Protein AF-A0A960VIU1-F1 (afdb_monomer)

Sequence (344 aa):
MFCGLFYFQRTFSPRCIFCKLLLLFVITGSLQADEIFDAYPPHIKREIEYRYPTERFINAYGWETISSGLKNLNVSMIHRNLFDKIWHREEPGFLGYHGSTQEYRIYQDIIRLILEEQVQIPIREDFHFLRIPGDPQFHHQTLQEYGSDYGFNYSPTHFLCMNYALYGNFQHSASCSYYYFANNTSLNYVNYENKLVWLFNTLGIDTSSIHEAFTIGRYHLSAEKGILIQVFDMSHFNPWKEYYELSDEQCGGFSHSPISEIIKGTDPSSFFWQIRMLMSNRHTLNPHSSLYIKRYDALDSQIIQKYEQELREFIKGLDVDKEKVIQYRQELFTVWEVSDEQAE

Solvent-accessible surface area (backbone atoms only — not comparable to full-atom values): 20267 Å² total; per-residue (Å²): 141,86,83,81,87,83,86,83,88,68,85,72,52,73,66,58,54,49,53,52,53,50,52,50,45,55,76,75,38,96,63,58,74,68,65,59,59,70,67,48,75,77,76,78,74,74,82,73,82,86,73,34,55,42,57,56,48,43,74,73,62,37,65,69,53,49,52,50,30,26,45,75,70,77,40,77,73,84,58,45,73,61,50,71,66,48,52,87,67,51,48,97,40,54,62,27,28,36,33,31,26,49,66,53,51,45,47,29,50,51,55,51,46,44,34,42,68,71,52,61,42,89,68,56,92,46,55,69,54,88,59,74,59,71,46,78,85,29,37,64,70,64,52,50,57,60,69,71,73,58,90,86,74,79,59,74,86,47,42,50,74,23,14,42,21,64,69,19,40,41,78,36,76,80,60,13,30,52,50,15,18,74,64,36,35,68,85,60,94,72,67,54,66,69,65,44,46,61,60,28,57,57,28,55,28,68,63,73,54,49,58,54,58,48,48,56,42,48,74,73,46,64,93,53,53,12,29,38,36,37,39,30,46,50,39,83,82,39,90,87,54,83,69,76,64,52,54,65,87,70,55,82,87,65,71,97,64,56,66,69,67,64,67,64,56,87,63,96,65,84,78,60,48,58,46,49,36,46,52,28,32,53,48,70,42,26,76,89,39,52,60,38,34,48,78,46,68,89,68,58,68,67,61,53,51,51,46,51,50,56,50,46,55,53,60,67,68,56,68,63,36,66,69,36,33,54,51,52,44,53,51,43,35,61,56,45,72,53,55,75,87,78,69,114

Radius of gyration: 25.45 Å; Cα contacts (8 Å, |Δi|>4): 438; chains: 1; bounding box: 57×47×90 Å

Mean predicted aligned error: 11.15 Å

Structure (mmCIF, N/CA/C/O backbone):
data_AF-A0A960VIU1-F1
#
_entry.id   AF-A0A960VIU1-F1
#
loop_
_atom_site.group_PDB
_atom_site.id
_atom_site.type_symbol
_atom_site.label_atom_id
_atom_site.label_alt_id
_atom_site.label_comp_id
_atom_site.label_asym_id
_atom_site.label_entity_id
_atom_site.label_seq_id
_atom_site.pdbx_PDB_ins_code
_atom_site.Cartn_x
_atom_site.Cartn_y
_atom_site.Cartn_z
_atom_site.occupancy
_atom_site.B_iso_or_equiv
_atom_site.auth_seq_id
_atom_site.auth_comp_id
_atom_site.auth_asym_id
_atom_site.auth_atom_id
_atom_site.pdbx_PDB_model_num
ATOM 1 N N . MET A 1 1 ? -23.556 28.376 -66.233 1.00 36.78 1 MET A N 1
ATOM 2 C CA . MET A 1 1 ? -22.853 28.451 -64.938 1.00 36.78 1 MET A CA 1
ATOM 3 C C . MET A 1 1 ? -22.700 27.014 -64.449 1.00 36.78 1 MET A C 1
ATOM 5 O O . MET A 1 1 ? -23.650 26.442 -63.940 1.00 36.78 1 MET A O 1
ATOM 9 N N . PHE A 1 2 ? -21.580 26.384 -64.812 1.00 29.95 2 PHE A N 1
ATOM 10 C CA . PHE A 1 2 ? -21.267 24.971 -64.571 1.00 29.95 2 PHE A CA 1
ATOM 11 C C . PHE A 1 2 ? -20.384 24.891 -63.321 1.00 29.95 2 PHE A C 1
ATOM 13 O O . PHE A 1 2 ? -19.295 25.460 -63.326 1.00 29.95 2 PHE A O 1
ATOM 20 N N . CYS A 1 3 ? -20.833 24.198 -62.274 1.00 28.31 3 CYS A N 1
ATOM 21 C CA . CYS A 1 3 ? -20.003 23.878 -61.114 1.00 28.31 3 CYS A CA 1
ATOM 22 C C . CYS A 1 3 ? -19.534 22.419 -61.185 1.00 28.31 3 CYS A C 1
ATOM 24 O O . CYS A 1 3 ? -20.317 21.491 -61.013 1.00 28.31 3 CYS A O 1
ATOM 26 N N . GLY A 1 4 ? -18.240 22.281 -61.480 1.00 28.16 4 GLY A N 1
ATOM 27 C CA . GLY A 1 4 ? -17.277 21.292 -60.984 1.00 28.16 4 GLY A CA 1
ATOM 28 C C . GLY A 1 4 ? -17.767 19.943 -60.459 1.00 28.16 4 GLY A C 1
ATOM 29 O O . GLY A 1 4 ? -17.918 19.756 -59.257 1.00 28.16 4 GLY A O 1
ATOM 30 N N . LEU A 1 5 ? -17.819 18.961 -61.355 1.00 36.22 5 LEU A N 1
ATOM 31 C CA . LEU A 1 5 ? -17.350 17.604 -61.074 1.00 36.22 5 LEU A CA 1
ATOM 32 C C . LEU A 1 5 ? -15.821 17.622 -61.151 1.00 36.22 5 LEU A C 1
ATOM 34 O O . LEU A 1 5 ? -15.323 18.084 -62.171 1.00 36.22 5 LEU A O 1
ATOM 38 N N . PHE A 1 6 ? -15.104 17.145 -60.122 1.00 35.19 6 PHE A N 1
ATOM 39 C CA . PHE A 1 6 ? -13.994 16.181 -60.249 1.00 35.19 6 PHE A CA 1
ATOM 40 C C . PHE A 1 6 ? -13.218 15.929 -58.932 1.00 35.19 6 PHE A C 1
ATOM 42 O O . PHE A 1 6 ? -12.940 16.840 -58.162 1.00 35.19 6 PHE A O 1
ATOM 49 N N . TYR A 1 7 ? -12.787 14.667 -58.798 1.00 33.56 7 TYR A N 1
ATOM 50 C CA . TYR A 1 7 ? -11.683 14.119 -57.991 1.00 33.56 7 TYR A CA 1
ATOM 51 C C . TYR A 1 7 ? -11.891 13.799 -56.498 1.00 33.56 7 TYR A C 1
ATOM 53 O O . TYR A 1 7 ? -11.457 14.514 -55.605 1.00 33.56 7 TYR A O 1
ATOM 61 N N . PHE A 1 8 ? -12.370 12.574 -56.243 1.00 31.33 8 PHE A N 1
ATOM 62 C CA . PHE A 1 8 ? -11.856 11.737 -55.151 1.00 31.33 8 PHE A CA 1
ATOM 63 C C . PHE A 1 8 ? -11.650 10.296 -55.656 1.00 31.33 8 PHE A C 1
ATOM 65 O O . PHE A 1 8 ? -12.466 9.403 -55.441 1.00 31.33 8 PHE A O 1
ATOM 72 N N . GLN A 1 9 ? -10.539 10.058 -56.358 1.00 37.09 9 GLN A N 1
ATOM 73 C CA . GLN A 1 9 ? -9.987 8.710 -56.519 1.00 37.09 9 GLN A CA 1
ATOM 74 C C . GLN A 1 9 ? -9.235 8.358 -55.229 1.00 37.09 9 GLN A C 1
ATOM 76 O O . GLN A 1 9 ? -8.030 8.565 -55.119 1.00 37.09 9 GLN A O 1
ATOM 81 N N . ARG A 1 10 ? -9.953 7.846 -54.224 1.00 37.62 10 ARG A N 1
ATOM 82 C CA . ARG A 1 10 ? -9.326 7.049 -53.163 1.00 37.62 10 ARG A CA 1
ATOM 83 C C . ARG A 1 10 ? -9.373 5.596 -53.609 1.00 37.62 10 ARG A C 1
ATOM 85 O O . ARG A 1 10 ? -10.447 5.064 -53.879 1.00 37.62 10 ARG A O 1
ATOM 92 N N . THR A 1 11 ? -8.205 4.976 -53.703 1.00 39.16 11 THR A N 1
ATOM 93 C CA . THR A 1 11 ? -8.043 3.530 -53.828 1.00 39.16 11 THR A CA 1
ATOM 94 C C . THR A 1 11 ? -8.798 2.866 -52.679 1.00 39.16 11 THR A C 1
ATOM 96 O O . THR A 1 11 ? -8.372 2.886 -51.526 1.00 39.16 11 THR A O 1
ATOM 99 N N . PHE A 1 12 ? -9.984 2.336 -52.972 1.00 41.62 12 PHE A N 1
ATOM 100 C CA . PHE A 1 12 ? -10.728 1.550 -52.001 1.00 41.62 12 PHE A CA 1
ATOM 101 C C . PHE A 1 12 ? -9.921 0.287 -51.726 1.00 41.62 12 PHE A C 1
ATOM 103 O O . PHE A 1 12 ? -9.634 -0.482 -52.644 1.00 41.62 12 PHE A O 1
ATOM 110 N N . SER A 1 13 ? -9.532 0.074 -50.467 1.00 45.91 13 SER A N 1
ATOM 111 C CA . SER A 1 13 ? -8.949 -1.210 -50.100 1.00 45.91 13 SER A CA 1
ATOM 112 C C . SER A 1 13 ? -9.992 -2.306 -50.379 1.00 45.91 13 SER A C 1
ATOM 114 O O . SER A 1 13 ? -11.190 -2.063 -50.190 1.00 45.91 13 SER A O 1
ATOM 116 N N . PRO A 1 14 ? -9.582 -3.513 -50.804 1.00 50.72 14 PRO A N 1
ATOM 117 C CA . PRO A 1 14 ? -10.505 -4.622 -51.067 1.00 50.72 14 PRO A CA 1
ATOM 118 C C . PRO A 1 14 ? -11.464 -4.903 -49.897 1.00 50.72 14 PRO A C 1
ATOM 120 O O . PRO A 1 14 ? -12.620 -5.262 -50.104 1.00 50.72 14 PRO A O 1
ATOM 123 N N . ARG A 1 15 ? -11.020 -4.632 -48.659 1.00 49.75 15 ARG A N 1
ATOM 124 C CA . ARG A 1 15 ? -11.833 -4.745 -47.437 1.00 49.75 15 ARG A CA 1
ATOM 125 C C . ARG A 1 15 ? -13.010 -3.765 -47.415 1.00 49.75 15 ARG A C 1
ATOM 127 O O . ARG A 1 15 ? -14.084 -4.105 -46.942 1.00 49.75 15 ARG A O 1
ATOM 134 N N . CYS A 1 16 ? -12.838 -2.568 -47.968 1.00 54.03 16 CYS A N 1
ATOM 135 C CA . CYS A 1 16 ? -13.858 -1.522 -47.976 1.00 54.03 16 CYS A CA 1
ATOM 136 C C . CYS A 1 16 ? -14.971 -1.795 -49.008 1.00 54.03 16 CYS A C 1
ATOM 138 O O . CYS A 1 16 ? -16.126 -1.437 -48.783 1.00 54.03 16 CYS A O 1
ATOM 140 N N . ILE A 1 17 ? -14.639 -2.469 -50.117 1.00 63.75 17 ILE A N 1
ATOM 141 C CA . ILE A 1 17 ? -15.619 -2.935 -51.115 1.00 63.75 17 ILE A CA 1
ATOM 142 C C . ILE A 1 17 ? -16.405 -4.129 -50.562 1.00 63.75 17 ILE A C 1
ATOM 144 O O . ILE A 1 17 ? -17.628 -4.155 -50.678 1.00 63.75 17 ILE A O 1
ATOM 148 N N . PHE A 1 18 ? -15.725 -5.063 -49.889 1.00 66.62 18 PHE A N 1
ATOM 149 C CA . PHE A 1 18 ? -16.363 -6.212 -49.248 1.00 66.62 18 PHE A CA 1
ATOM 150 C C . PHE A 1 18 ? -17.359 -5.787 -48.160 1.00 66.62 18 PHE A C 1
ATOM 152 O O . PHE A 1 18 ? -18.511 -6.203 -48.210 1.00 66.62 18 PHE A O 1
ATOM 159 N N . CYS A 1 19 ? -16.981 -4.878 -47.250 1.00 63.91 19 CYS A N 1
ATOM 160 C CA . CYS A 1 19 ? -17.898 -4.389 -46.213 1.00 63.91 19 CYS A CA 1
ATOM 161 C C . CYS A 1 19 ? -19.129 -3.685 -46.797 1.00 63.91 19 CYS A C 1
ATOM 163 O O . CYS A 1 19 ? -20.223 -3.840 -46.266 1.00 63.91 19 CYS A O 1
ATOM 165 N N . LYS A 1 20 ? -18.980 -2.934 -47.898 1.00 65.38 20 LYS A N 1
ATOM 166 C CA . LYS A 1 20 ? -20.115 -2.273 -48.560 1.00 65.38 20 LYS A CA 1
ATOM 167 C C . LYS A 1 20 ? -21.039 -3.261 -49.269 1.00 65.38 20 LYS A C 1
ATOM 169 O O . LYS A 1 20 ? -22.246 -3.071 -49.210 1.00 65.38 20 LYS A O 1
ATOM 174 N N . LEU A 1 21 ? -20.497 -4.304 -49.901 1.00 66.00 21 LEU A N 1
ATOM 175 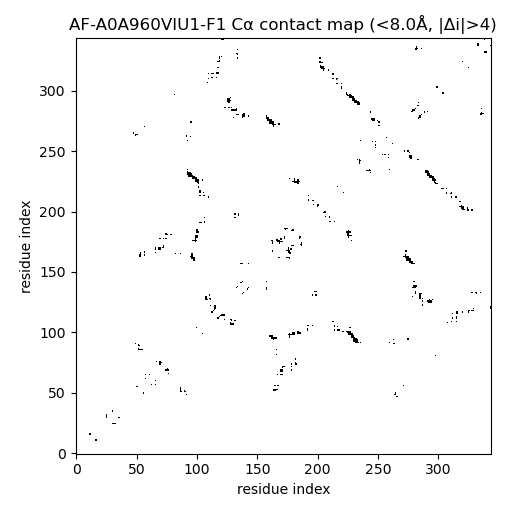C CA . LEU A 1 21 ? -21.290 -5.378 -50.512 1.00 66.00 21 LEU A CA 1
ATOM 176 C C . LEU A 1 21 ? -22.021 -6.216 -49.457 1.00 66.00 21 LEU A C 1
ATOM 178 O O . LEU A 1 21 ? -23.181 -6.553 -49.665 1.00 66.00 21 LEU A O 1
ATOM 182 N N . LEU A 1 22 ? -21.378 -6.480 -48.315 1.00 60.50 22 LEU A N 1
ATOM 183 C CA . LEU A 1 22 ? -21.971 -7.183 -47.177 1.00 60.50 22 LEU A CA 1
ATOM 184 C C . LEU A 1 22 ? -23.121 -6.372 -46.562 1.00 60.50 22 LEU A C 1
ATOM 186 O O . LEU A 1 22 ? -24.203 -6.907 -46.348 1.00 60.50 22 LEU A O 1
ATOM 190 N N . LEU A 1 23 ? -22.923 -5.060 -46.366 1.00 61.34 23 LEU A N 1
ATOM 191 C CA . LEU A 1 23 ? -23.974 -4.157 -45.886 1.00 61.34 23 LEU A CA 1
ATOM 192 C C . LEU A 1 23 ? -25.151 -4.091 -46.871 1.00 61.34 23 LEU A C 1
ATOM 194 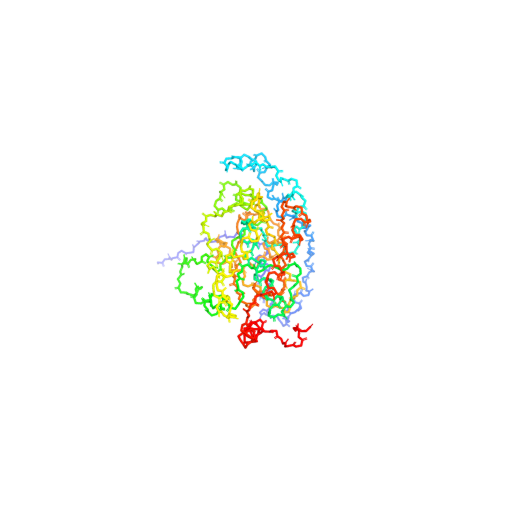O O . LEU A 1 23 ? -26.303 -4.087 -46.453 1.00 61.34 23 LEU A O 1
ATOM 198 N N . LEU A 1 24 ? -24.868 -4.071 -48.180 1.00 61.59 24 LEU A N 1
ATOM 199 C CA . LEU A 1 24 ? -25.904 -4.109 -49.212 1.00 61.59 24 LEU A CA 1
ATOM 200 C C . LEU A 1 24 ? -26.682 -5.435 -49.176 1.00 61.59 24 LEU A C 1
ATOM 202 O O . LEU A 1 24 ? -27.897 -5.416 -49.342 1.00 61.59 24 LEU A O 1
ATOM 206 N N . PHE A 1 25 ? -26.010 -6.564 -48.924 1.00 61.50 25 PHE A N 1
ATOM 207 C CA . PHE A 1 25 ? -26.631 -7.889 -48.793 1.00 61.50 25 PHE A CA 1
ATOM 208 C C . PHE A 1 25 ? -27.498 -8.018 -47.533 1.00 61.50 25 PHE A C 1
ATOM 210 O O . PHE A 1 25 ? -28.580 -8.585 -47.614 1.00 61.50 25 PHE A O 1
ATOM 217 N N . VAL A 1 26 ? -27.079 -7.433 -46.405 1.00 59.16 26 VAL A N 1
ATOM 218 C CA . VAL A 1 26 ? -27.870 -7.381 -45.156 1.00 59.16 26 VAL A CA 1
ATOM 219 C C . VAL A 1 26 ? -29.128 -6.527 -45.333 1.00 59.16 26 VAL A C 1
ATOM 221 O O . VAL A 1 26 ? -30.189 -6.853 -44.817 1.00 59.16 26 VAL A O 1
ATOM 224 N N . ILE A 1 27 ? -29.022 -5.423 -46.078 1.00 64.38 27 ILE A N 1
ATOM 225 C CA . ILE A 1 27 ? -30.148 -4.508 -46.309 1.00 64.38 27 ILE A CA 1
ATOM 226 C C . ILE A 1 27 ? -31.148 -5.087 -47.327 1.00 64.38 27 ILE A C 1
ATOM 228 O O . ILE A 1 27 ? -32.331 -4.757 -47.274 1.00 64.38 27 ILE A O 1
ATOM 232 N N . THR A 1 28 ? -30.695 -5.929 -48.264 1.00 64.56 28 THR A N 1
ATOM 233 C CA . THR A 1 28 ? -31.520 -6.420 -49.388 1.00 64.56 28 THR A CA 1
ATOM 234 C C . THR A 1 28 ? -31.931 -7.890 -49.297 1.00 64.56 28 THR A C 1
ATOM 236 O O . THR A 1 28 ? -32.823 -8.302 -50.039 1.00 64.56 28 THR A O 1
ATOM 239 N N . GLY A 1 29 ? -31.331 -8.681 -48.405 1.00 58.53 29 GLY A N 1
ATOM 240 C CA . GLY A 1 29 ? -31.575 -10.114 -48.264 1.00 58.53 29 GLY A CA 1
ATOM 241 C C . GLY A 1 29 ? -31.934 -10.502 -46.833 1.00 58.53 29 GLY A C 1
ATOM 242 O O . GLY A 1 29 ? -31.376 -9.988 -45.873 1.00 58.53 29 GLY A O 1
ATOM 243 N N . SER A 1 30 ? -32.859 -11.449 -46.707 1.00 54.78 30 SER A N 1
ATOM 244 C CA . SER A 1 30 ? -33.415 -12.024 -45.476 1.00 54.78 30 SER A CA 1
ATOM 245 C C . SER A 1 30 ? -32.428 -12.846 -44.623 1.00 54.78 30 SER A C 1
ATOM 247 O O . SER A 1 30 ? -32.853 -13.804 -43.983 1.00 54.78 30 SER A O 1
ATOM 249 N N . LEU A 1 31 ? -31.131 -12.533 -44.643 1.00 53.88 31 LEU A N 1
ATOM 250 C CA . LEU A 1 31 ? -30.145 -13.184 -43.780 1.00 53.88 31 LEU A CA 1
ATOM 251 C C . LEU A 1 31 ? -30.218 -12.555 -42.389 1.00 53.88 31 LEU A C 1
ATOM 253 O O . LEU A 1 31 ? -30.061 -11.341 -42.233 1.00 53.88 31 LEU A O 1
ATOM 257 N N . GLN A 1 32 ? -30.468 -13.384 -41.378 1.00 61.00 32 GLN A N 1
ATOM 258 C CA . GLN A 1 32 ? -30.334 -12.957 -39.988 1.00 61.00 32 GLN A CA 1
ATOM 259 C C . GLN A 1 32 ? -28.852 -12.675 -39.713 1.00 61.00 32 GLN A C 1
ATOM 261 O O . GLN A 1 32 ? -27.979 -13.370 -40.231 1.00 61.00 32 GLN A O 1
ATOM 266 N N . ALA A 1 33 ? -28.557 -11.631 -38.932 1.00 54.19 33 ALA A N 1
ATOM 267 C CA . ALA A 1 33 ? -27.185 -11.182 -38.665 1.00 54.19 33 ALA A CA 1
ATOM 268 C C . ALA A 1 33 ? -26.267 -12.317 -38.169 1.00 54.19 33 ALA A C 1
ATOM 270 O O . ALA A 1 33 ? -25.070 -12.310 -38.452 1.00 54.19 33 ALA A O 1
ATOM 271 N N . ASP A 1 34 ? -26.849 -13.310 -37.503 1.00 53.91 34 ASP A N 1
ATOM 272 C CA . ASP A 1 34 ? -26.166 -14.463 -36.924 1.00 53.91 34 ASP A CA 1
ATOM 273 C C . ASP A 1 34 ? -25.529 -15.370 -37.999 1.00 53.91 34 ASP A C 1
ATOM 275 O O . ASP A 1 34 ? -24.381 -15.785 -37.855 1.00 53.91 34 ASP A O 1
ATOM 279 N N . GLU A 1 35 ? -26.186 -15.557 -39.152 1.00 59.09 35 GLU A N 1
ATOM 280 C CA . GLU A 1 35 ? -25.675 -16.378 -40.267 1.00 59.09 35 GLU A CA 1
ATOM 281 C C . GLU A 1 35 ? -24.429 -15.759 -40.934 1.00 59.09 35 GLU A C 1
ATOM 283 O O . GLU A 1 35 ? -23.621 -16.452 -41.557 1.00 59.09 35 GLU A O 1
ATOM 288 N N . ILE A 1 36 ? -24.245 -14.441 -40.799 1.00 56.56 36 ILE A N 1
ATOM 289 C CA . ILE A 1 36 ? -23.087 -13.718 -41.340 1.00 56.56 36 ILE A CA 1
ATOM 290 C C . ILE A 1 36 ? -21.866 -13.908 -40.442 1.00 56.56 36 ILE A C 1
ATOM 292 O O . ILE A 1 36 ? -20.757 -14.042 -40.961 1.00 56.56 36 ILE A O 1
ATOM 296 N N . PHE A 1 37 ? -22.048 -13.941 -39.119 1.00 52.81 37 PHE A N 1
ATOM 297 C CA . PHE A 1 37 ? -20.952 -14.181 -38.179 1.00 52.81 37 PHE A CA 1
ATOM 298 C C . PHE A 1 37 ? -20.451 -15.628 -38.238 1.00 52.81 37 PHE A C 1
ATOM 300 O O . PHE A 1 37 ? -19.241 -15.837 -38.154 1.00 52.81 37 PHE A O 1
ATOM 307 N N . ASP A 1 38 ? -21.334 -16.592 -38.511 1.00 59.38 38 ASP A N 1
ATOM 308 C CA . ASP A 1 38 ? -20.970 -18.001 -38.717 1.00 59.38 38 ASP A CA 1
ATOM 309 C C . ASP A 1 38 ? -20.170 -18.244 -40.013 1.00 59.38 38 ASP A C 1
ATOM 311 O O . ASP A 1 38 ? -19.399 -19.201 -40.112 1.00 59.38 38 ASP A O 1
ATOM 315 N N . ALA A 1 39 ? -20.303 -17.361 -41.010 1.00 58.69 39 ALA A N 1
ATOM 316 C CA . ALA A 1 39 ? -19.545 -17.429 -42.261 1.00 58.69 39 ALA A CA 1
ATOM 317 C C . ALA A 1 39 ? -18.104 -16.899 -42.137 1.00 58.69 39 ALA A C 1
ATOM 319 O O . ALA A 1 39 ? -17.282 -17.128 -43.034 1.00 58.69 39 ALA A O 1
ATOM 320 N N . TYR A 1 40 ? -17.768 -16.197 -41.047 1.00 43.75 40 TYR A N 1
ATOM 321 C CA . TYR A 1 40 ? -16.385 -15.828 -40.773 1.00 43.75 40 TYR A CA 1
ATOM 322 C C . TYR A 1 40 ? -15.653 -17.045 -40.202 1.00 43.75 40 TYR A C 1
ATOM 324 O O . TYR A 1 40 ? -16.020 -17.522 -39.128 1.00 43.75 40 TYR A O 1
ATOM 332 N N . PRO A 1 41 ? -14.586 -17.545 -40.859 1.00 48.34 41 PRO A N 1
ATOM 333 C CA . PRO A 1 41 ? -13.738 -18.538 -40.219 1.00 48.34 41 PRO A CA 1
ATOM 334 C C . PRO A 1 41 ? -13.278 -17.953 -38.879 1.00 48.34 41 PRO A C 1
ATOM 336 O O . PRO A 1 41 ? -12.894 -16.774 -38.857 1.00 48.34 41 PRO A O 1
ATOM 339 N N . PRO A 1 42 ? -13.337 -18.724 -37.774 1.00 52.00 42 PRO A N 1
ATOM 340 C CA . PRO A 1 42 ? -12.962 -18.224 -36.463 1.00 52.00 42 PRO A CA 1
ATOM 341 C C . PRO A 1 42 ? -11.599 -17.572 -36.607 1.00 52.00 42 PRO A C 1
ATOM 343 O O . PRO A 1 42 ? -10.656 -18.197 -37.106 1.00 52.00 42 PRO A O 1
ATOM 346 N N . HIS A 1 43 ? -11.516 -16.286 -36.256 1.00 43.50 43 HIS A N 1
ATOM 347 C CA . HIS A 1 43 ? -10.243 -15.590 -36.250 1.00 43.50 43 HIS A CA 1
ATOM 348 C C . HIS A 1 43 ? -9.324 -16.449 -35.390 1.00 43.50 43 HIS A C 1
ATOM 350 O O . HIS A 1 43 ? -9.566 -16.585 -34.191 1.00 43.50 43 HIS A O 1
ATOM 356 N N . ILE A 1 44 ? -8.322 -17.083 -36.011 1.00 44.03 44 ILE A N 1
ATOM 357 C CA . ILE A 1 44 ? -7.311 -17.833 -35.277 1.00 44.03 44 ILE A CA 1
ATOM 358 C C . ILE A 1 44 ? -6.636 -16.776 -34.413 1.00 44.03 44 ILE A C 1
ATOM 360 O O . ILE A 1 44 ? -5.803 -16.008 -34.904 1.00 44.03 44 ILE A O 1
ATOM 364 N N . LYS A 1 45 ? -7.071 -16.668 -33.153 1.00 47.78 45 LYS A N 1
ATOM 365 C CA . LYS A 1 45 ? -6.390 -15.879 -32.141 1.00 47.78 45 LYS A CA 1
ATOM 366 C C . LYS A 1 45 ? -5.019 -16.520 -32.055 1.00 47.78 45 LYS A C 1
ATOM 368 O O . LYS A 1 45 ? -4.876 -17.606 -31.507 1.00 47.78 45 LYS A O 1
ATOM 373 N N . ARG A 1 46 ? -4.024 -15.906 -32.696 1.00 48.84 46 ARG A N 1
ATOM 374 C CA . ARG A 1 46 ? -2.641 -16.265 -32.420 1.00 48.84 46 ARG A CA 1
ATOM 375 C C . ARG A 1 46 ? -2.455 -15.953 -30.946 1.00 48.84 46 ARG A C 1
ATOM 377 O O . ARG A 1 46 ? -2.592 -14.794 -30.561 1.00 48.84 46 ARG A O 1
ATOM 384 N N . GLU A 1 47 ? -2.235 -16.983 -30.141 1.00 56.50 47 GLU A N 1
ATOM 385 C CA . GLU A 1 47 ? -1.795 -16.794 -28.769 1.00 56.50 47 GLU A CA 1
ATOM 386 C C . GLU A 1 47 ? -0.454 -16.070 -28.845 1.00 56.50 47 GLU A C 1
ATOM 388 O O . GLU A 1 47 ? 0.540 -16.597 -29.345 1.00 56.50 47 GLU A O 1
ATOM 393 N N . ILE A 1 48 ? -0.470 -14.795 -28.476 1.00 58.59 48 ILE A N 1
ATOM 394 C CA . ILE A 1 48 ? 0.744 -14.011 -28.330 1.00 58.59 48 ILE A CA 1
ATOM 395 C C . ILE A 1 48 ? 1.280 -14.370 -26.951 1.00 58.59 48 ILE A C 1
ATOM 397 O O . ILE A 1 48 ? 0.577 -14.219 -25.953 1.00 58.59 48 ILE A O 1
ATOM 401 N N . GLU A 1 49 ? 2.503 -14.890 -26.919 1.00 75.50 49 GLU A N 1
ATOM 402 C CA . GLU A 1 49 ? 3.197 -15.221 -25.680 1.00 75.50 49 GLU A CA 1
ATOM 403 C C . GLU A 1 49 ? 3.314 -13.968 -24.802 1.00 75.50 49 GLU A C 1
ATOM 405 O O . GLU A 1 49 ? 3.783 -12.917 -25.253 1.00 75.50 49 GLU A O 1
ATOM 410 N N . TYR A 1 50 ? 2.860 -14.077 -23.554 1.00 77.56 50 TYR A N 1
ATOM 411 C CA . TYR A 1 50 ? 2.957 -12.997 -22.581 1.00 77.56 50 TYR A CA 1
ATOM 412 C C . TYR A 1 50 ? 4.429 -12.672 -22.301 1.00 77.56 50 TYR A C 1
ATOM 414 O O . TYR A 1 50 ? 5.240 -13.569 -22.087 1.00 77.56 50 TYR A O 1
ATOM 422 N N . ARG A 1 51 ? 4.771 -11.380 -22.269 1.00 80.88 51 ARG A N 1
ATOM 423 C CA . ARG A 1 51 ? 6.114 -10.900 -21.917 1.00 80.88 51 ARG A CA 1
ATOM 424 C C . ARG A 1 51 ? 6.038 -9.930 -20.753 1.00 80.88 51 ARG A C 1
ATOM 426 O O . ARG A 1 51 ? 5.252 -8.980 -20.807 1.00 80.88 51 ARG A O 1
ATOM 433 N N . TYR A 1 52 ? 6.911 -10.124 -19.770 1.00 86.25 52 TYR A N 1
ATOM 434 C CA . TYR A 1 52 ? 6.949 -9.323 -18.551 1.00 86.25 52 TYR A CA 1
ATOM 435 C C . TYR A 1 52 ? 7.167 -7.830 -18.873 1.00 86.25 52 TYR A C 1
ATOM 437 O O . TYR A 1 52 ? 8.103 -7.490 -19.607 1.00 86.25 52 TYR A O 1
ATOM 445 N N . PRO A 1 53 ? 6.321 -6.913 -18.376 1.00 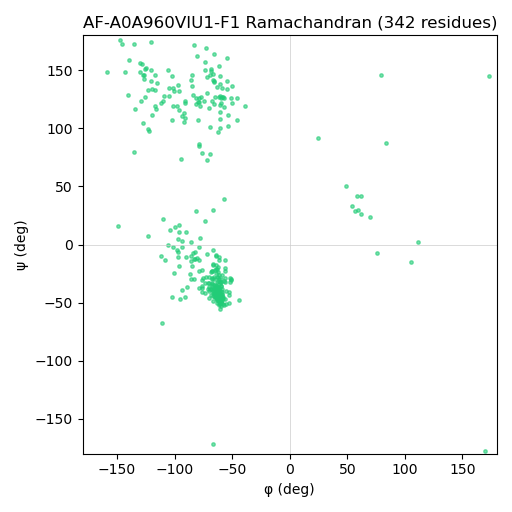86.06 53 PRO A N 1
ATOM 446 C CA . PRO A 1 53 ? 6.477 -5.468 -18.532 1.00 86.06 53 PRO A CA 1
ATOM 447 C C . PRO A 1 53 ? 7.896 -4.947 -18.307 1.00 86.06 53 PRO A C 1
ATOM 449 O O . PRO A 1 53 ? 8.415 -4.209 -19.149 1.00 86.06 53 PRO A O 1
ATOM 452 N N . THR A 1 54 ? 8.556 -5.363 -17.228 1.00 89.62 54 THR A N 1
ATOM 453 C CA . THR A 1 54 ? 9.918 -4.918 -16.928 1.00 89.62 54 THR A CA 1
ATOM 454 C C . THR A 1 54 ? 10.939 -5.524 -17.904 1.00 89.62 54 THR A C 1
ATOM 456 O O . THR A 1 54 ? 11.877 -4.830 -18.294 1.00 89.62 54 THR A O 1
ATOM 459 N N . GLU A 1 55 ? 10.743 -6.755 -18.390 1.00 88.69 55 GLU A N 1
ATOM 460 C CA . GLU A 1 55 ? 11.576 -7.362 -19.449 1.00 88.69 55 GLU A CA 1
ATOM 461 C C . GLU A 1 55 ? 11.499 -6.565 -20.736 1.00 88.69 55 GLU A C 1
ATOM 463 O O . GLU A 1 55 ? 12.520 -6.163 -21.302 1.00 88.69 55 GLU A O 1
ATOM 468 N N . ARG A 1 56 ? 10.279 -6.270 -21.174 1.00 86.06 56 ARG A N 1
ATOM 469 C CA . ARG A 1 56 ? 10.075 -5.473 -22.373 1.00 86.06 56 ARG A CA 1
ATOM 470 C C . ARG A 1 56 ? 10.673 -4.067 -22.210 1.00 86.06 56 ARG A C 1
ATOM 472 O O . ARG A 1 56 ? 11.271 -3.561 -23.157 1.00 86.06 56 ARG A O 1
ATOM 479 N N . PHE A 1 57 ? 10.570 -3.469 -21.018 1.00 87.56 57 PHE A N 1
ATOM 480 C CA . PHE A 1 57 ? 11.168 -2.168 -20.706 1.00 87.56 57 PHE A CA 1
ATOM 481 C C . PHE A 1 57 ? 12.702 -2.206 -20.788 1.00 87.56 57 PHE A C 1
ATOM 483 O O . PHE A 1 57 ? 13.308 -1.360 -21.444 1.00 87.56 57 PHE A O 1
ATOM 490 N N . ILE A 1 58 ? 13.346 -3.209 -20.185 1.00 89.38 58 ILE A N 1
ATOM 491 C CA . ILE A 1 58 ? 14.805 -3.371 -20.246 1.00 89.38 58 ILE A CA 1
ATOM 492 C C . ILE A 1 58 ? 15.273 -3.579 -21.687 1.00 89.38 58 ILE A C 1
ATOM 494 O O . ILE A 1 58 ? 16.235 -2.940 -22.108 1.00 89.38 58 ILE A O 1
ATOM 498 N N . ASN A 1 59 ? 14.570 -4.408 -22.460 1.00 88.69 59 ASN A N 1
ATOM 499 C CA . ASN A 1 59 ? 14.892 -4.649 -23.867 1.00 88.69 59 ASN A CA 1
ATOM 500 C C . ASN A 1 59 ? 14.749 -3.386 -24.731 1.00 88.69 59 ASN A C 1
ATOM 502 O O . ASN A 1 59 ? 15.496 -3.217 -25.691 1.00 88.69 59 ASN A O 1
ATOM 506 N N . ALA A 1 60 ? 13.811 -2.495 -24.396 1.00 86.75 60 ALA A N 1
ATOM 507 C CA . ALA A 1 60 ? 13.590 -1.256 -25.137 1.00 86.75 60 ALA A CA 1
ATOM 508 C C . ALA A 1 60 ? 14.644 -0.175 -24.840 1.00 86.75 60 ALA A C 1
ATOM 510 O O . ALA A 1 60 ? 15.071 0.524 -25.756 1.00 86.75 60 ALA A O 1
ATOM 511 N N . TYR A 1 61 ? 15.058 -0.019 -23.577 1.00 88.62 61 TYR A N 1
ATOM 512 C CA . TYR A 1 61 ? 15.946 1.077 -23.156 1.00 88.62 61 TYR A CA 1
ATOM 513 C C . TYR A 1 61 ? 17.419 0.673 -22.987 1.00 88.62 61 TYR A C 1
ATOM 515 O O . TYR A 1 61 ? 18.300 1.530 -23.096 1.00 88.62 61 TYR A O 1
ATOM 523 N N . GLY A 1 62 ? 17.705 -0.603 -22.726 1.00 91.50 62 GLY A N 1
ATOM 524 C CA . GLY A 1 62 ? 19.043 -1.109 -22.420 1.00 91.50 62 GLY A CA 1
ATOM 525 C C . GLY A 1 62 ? 19.482 -0.861 -20.970 1.00 91.50 62 GLY A C 1
ATOM 526 O O . GLY A 1 62 ? 19.161 0.158 -20.348 1.00 91.50 62 GLY A O 1
ATOM 527 N N . TRP A 1 63 ? 20.252 -1.803 -20.418 1.00 92.38 63 TRP A N 1
ATOM 528 C CA . TRP A 1 63 ? 20.718 -1.754 -19.027 1.00 92.38 63 TRP A CA 1
ATOM 529 C C . TRP A 1 63 ? 21.678 -0.599 -18.754 1.00 92.38 63 TRP A C 1
ATOM 531 O O . TRP A 1 63 ? 21.652 -0.024 -17.666 1.00 92.38 63 TRP A O 1
ATOM 541 N N . GLU A 1 64 ? 22.519 -0.247 -19.720 1.00 93.69 64 GLU A N 1
ATOM 542 C CA . GLU A 1 64 ? 23.480 0.849 -19.618 1.00 93.69 64 GLU A CA 1
ATOM 543 C C . GLU A 1 64 ? 22.754 2.182 -19.423 1.00 93.69 64 GLU A C 1
ATOM 545 O O . GLU A 1 64 ? 23.111 2.962 -18.536 1.00 93.69 64 GLU A O 1
ATOM 550 N N . THR A 1 65 ? 21.681 2.402 -20.187 1.00 94.12 65 THR A N 1
ATOM 551 C CA . THR A 1 65 ? 20.828 3.590 -20.090 1.00 94.12 65 THR A CA 1
ATOM 552 C C . THR A 1 65 ? 20.153 3.657 -18.725 1.00 94.12 65 THR A C 1
ATOM 554 O O . THR A 1 65 ? 20.260 4.676 -18.038 1.00 94.12 65 THR A O 1
ATOM 557 N N . ILE A 1 66 ? 19.520 2.557 -18.297 1.00 93.12 66 ILE A N 1
ATOM 558 C CA . ILE A 1 66 ? 18.828 2.465 -17.003 1.00 93.12 66 ILE A CA 1
ATOM 559 C C . ILE A 1 66 ? 19.807 2.721 -15.856 1.00 93.12 66 ILE A C 1
ATOM 561 O O . ILE A 1 66 ? 19.564 3.564 -14.991 1.00 93.12 66 ILE A O 1
ATOM 565 N N . SER A 1 67 ? 20.959 2.048 -15.882 1.00 93.81 67 SER A N 1
ATOM 566 C CA . SER A 1 67 ? 21.997 2.196 -14.867 1.00 93.81 67 SER A CA 1
ATOM 567 C C . SER A 1 67 ? 22.537 3.622 -14.807 1.00 93.81 67 SER A C 1
ATOM 569 O O . SER A 1 67 ? 22.695 4.160 -13.711 1.00 93.81 67 SER A O 1
ATOM 571 N N . SER A 1 68 ? 22.801 4.252 -15.957 1.00 95.00 68 SER A N 1
ATOM 572 C CA . SER A 1 68 ? 23.268 5.639 -15.995 1.00 95.00 68 SER A CA 1
ATOM 573 C C . SER A 1 68 ? 22.223 6.599 -15.434 1.00 95.00 68 SER A C 1
ATOM 575 O O . SER A 1 68 ? 22.581 7.504 -14.687 1.00 95.00 68 SER A O 1
ATOM 577 N N . GLY A 1 69 ? 20.939 6.405 -15.751 1.00 94.81 69 GLY A N 1
ATOM 578 C CA . GLY A 1 69 ? 19.878 7.264 -15.227 1.00 94.81 69 GLY A CA 1
ATOM 579 C C . GLY A 1 69 ? 19.735 7.144 -13.709 1.00 94.81 69 GLY A C 1
ATOM 580 O O . GLY A 1 69 ? 19.724 8.163 -13.028 1.00 94.81 69 GLY A O 1
ATOM 581 N N . LEU A 1 70 ? 19.761 5.925 -13.158 1.00 93.94 70 LEU A N 1
ATOM 582 C CA . LEU A 1 70 ? 19.725 5.722 -11.703 1.00 93.94 70 LEU A CA 1
ATOM 583 C C . LEU A 1 70 ? 20.957 6.310 -10.998 1.00 93.94 70 LEU A C 1
ATOM 585 O O . LEU A 1 70 ? 20.821 6.954 -9.958 1.00 93.94 70 LEU A O 1
ATOM 589 N N . LYS A 1 71 ? 22.152 6.164 -11.585 1.00 94.38 71 LYS A N 1
ATOM 590 C CA . LYS A 1 71 ? 23.377 6.792 -11.061 1.00 94.38 71 LYS A CA 1
ATOM 591 C C . LYS A 1 71 ? 23.275 8.317 -11.038 1.00 94.38 71 LYS A C 1
ATOM 593 O O . LYS A 1 71 ? 23.705 8.920 -10.061 1.00 94.38 71 LYS A O 1
ATOM 598 N N . ASN A 1 72 ? 22.660 8.929 -12.053 1.00 95.00 72 ASN A N 1
ATOM 599 C CA . ASN A 1 72 ? 22.416 10.376 -12.081 1.00 95.00 72 ASN A CA 1
ATOM 600 C C . ASN A 1 72 ? 21.458 10.837 -10.968 1.00 95.00 72 ASN A C 1
ATOM 602 O O . ASN A 1 72 ? 21.485 12.003 -10.587 1.00 95.00 72 ASN A O 1
ATOM 606 N N . LEU A 1 73 ? 20.649 9.929 -10.412 1.00 92.88 73 LEU A N 1
ATOM 607 C CA . LEU A 1 73 ? 19.818 10.172 -9.229 1.00 92.88 73 LEU A CA 1
ATOM 608 C C . LEU A 1 73 ? 20.535 9.845 -7.905 1.00 92.88 73 LEU A C 1
ATOM 610 O O . LEU A 1 73 ? 19.888 9.800 -6.860 1.00 92.88 73 LEU A O 1
ATOM 614 N N . ASN A 1 74 ? 21.850 9.599 -7.930 1.00 92.88 74 ASN A N 1
ATOM 615 C CA . ASN A 1 74 ? 22.654 9.120 -6.798 1.00 92.88 74 ASN A CA 1
ATOM 616 C C . ASN A 1 74 ? 22.183 7.774 -6.225 1.00 92.88 74 ASN A C 1
ATOM 618 O O . ASN A 1 74 ? 22.360 7.496 -5.040 1.00 92.88 74 ASN A O 1
ATOM 622 N N . VAL A 1 75 ? 21.593 6.921 -7.064 1.00 91.38 75 VAL A N 1
ATOM 623 C CA . VAL A 1 75 ? 21.097 5.608 -6.655 1.00 91.38 75 VAL A CA 1
ATOM 624 C C . VAL A 1 75 ? 21.960 4.499 -7.248 1.00 91.38 75 VAL A C 1
ATOM 626 O O . VAL A 1 75 ? 22.134 4.385 -8.462 1.00 91.38 75 VAL A O 1
ATOM 629 N N . SER A 1 76 ? 22.498 3.643 -6.377 1.00 84.56 76 SER A N 1
ATOM 630 C CA . SER A 1 76 ? 23.256 2.463 -6.784 1.00 84.56 76 SER A CA 1
ATOM 631 C C . SER A 1 76 ? 22.329 1.273 -7.070 1.00 84.56 76 SER A C 1
ATOM 633 O O . SER A 1 76 ? 21.307 1.057 -6.414 1.00 84.56 76 SER A O 1
ATOM 635 N N . MET A 1 77 ? 22.699 0.444 -8.049 1.00 83.69 77 MET A N 1
ATOM 636 C CA . MET A 1 77 ? 21.938 -0.765 -8.406 1.00 83.69 77 MET A CA 1
ATOM 637 C C . MET A 1 77 ? 22.235 -1.964 -7.487 1.00 83.69 77 MET A C 1
ATOM 639 O O . MET A 1 77 ? 22.147 -3.113 -7.912 1.00 83.69 77 MET A O 1
ATOM 643 N N . ILE A 1 78 ? 22.610 -1.723 -6.226 1.00 83.25 78 ILE A N 1
ATOM 644 C CA . ILE A 1 78 ? 22.986 -2.788 -5.279 1.00 83.25 78 ILE A CA 1
ATOM 645 C C . ILE A 1 78 ? 21.833 -3.764 -4.991 1.00 83.25 78 ILE A C 1
ATOM 647 O O . ILE A 1 78 ? 22.080 -4.919 -4.662 1.00 83.25 78 ILE A O 1
ATOM 651 N N . HIS A 1 79 ? 20.581 -3.333 -5.175 1.00 81.56 79 HIS A N 1
ATOM 652 C CA . HIS A 1 79 ? 19.383 -4.152 -4.968 1.00 81.56 79 HIS A CA 1
ATOM 653 C C . HIS A 1 79 ? 18.855 -4.787 -6.255 1.00 81.56 79 HIS A C 1
ATOM 655 O O . HIS A 1 79 ? 17.774 -5.370 -6.251 1.00 81.56 79 HIS A O 1
ATOM 661 N N . ARG A 1 80 ? 19.610 -4.727 -7.357 1.00 83.06 80 ARG A N 1
ATOM 662 C CA . ARG A 1 80 ? 19.210 -5.354 -8.619 1.00 83.06 80 ARG A CA 1
ATOM 663 C C . ARG A 1 80 ? 18.857 -6.831 -8.441 1.00 83.06 80 ARG A C 1
ATOM 665 O O . ARG A 1 80 ? 17.821 -7.251 -8.920 1.00 83.06 80 ARG A O 1
ATOM 672 N N . ASN A 1 81 ? 19.640 -7.589 -7.675 1.00 84.50 81 ASN A N 1
ATOM 673 C CA . ASN A 1 81 ? 19.371 -9.014 -7.447 1.00 84.50 81 ASN A CA 1
ATOM 674 C C . ASN A 1 81 ? 18.026 -9.285 -6.754 1.00 84.50 81 ASN A C 1
ATOM 676 O O . ASN A 1 81 ? 17.454 -10.355 -6.942 1.00 84.50 81 ASN A O 1
ATOM 680 N N . LEU A 1 82 ? 17.540 -8.355 -5.926 1.00 85.81 82 LEU A N 1
ATOM 681 C CA . LEU A 1 82 ? 16.205 -8.452 -5.337 1.00 85.81 82 LEU A CA 1
ATOM 682 C C . LEU A 1 82 ? 15.146 -8.240 -6.427 1.00 85.81 82 LEU A C 1
ATOM 684 O O . LEU A 1 82 ? 14.224 -9.034 -6.554 1.00 85.81 82 LEU A O 1
ATOM 688 N N . PHE A 1 83 ? 15.326 -7.217 -7.257 1.00 85.19 83 PHE A N 1
ATOM 689 C CA . PHE A 1 83 ? 14.387 -6.806 -8.303 1.00 85.19 83 PHE A CA 1
ATOM 690 C C . PHE A 1 83 ? 14.324 -7.808 -9.472 1.00 85.19 83 PHE A C 1
ATOM 692 O O . PHE A 1 83 ? 13.232 -8.172 -9.907 1.00 85.19 83 PHE A O 1
ATOM 699 N N . ASP A 1 84 ? 15.466 -8.360 -9.885 1.00 79.06 84 ASP A N 1
ATOM 700 C CA . ASP A 1 84 ? 15.579 -9.409 -10.908 1.00 79.06 84 ASP A CA 1
ATOM 701 C C . ASP A 1 84 ? 14.869 -10.712 -10.477 1.00 79.06 84 ASP A C 1
ATOM 703 O O . ASP A 1 84 ? 14.486 -11.523 -11.314 1.00 79.06 84 ASP A O 1
ATOM 707 N N . LYS A 1 85 ? 14.630 -10.930 -9.175 1.00 84.38 85 LYS A N 1
ATOM 708 C CA . LYS A 1 85 ? 13.809 -12.057 -8.687 1.00 84.38 85 LYS A CA 1
ATOM 709 C C . LYS A 1 85 ? 12.308 -11.754 -8.685 1.00 84.38 85 LYS A C 1
ATOM 711 O O . LYS A 1 85 ? 11.504 -12.681 -8.608 1.00 84.38 85 LYS A O 1
ATOM 716 N N . ILE A 1 86 ? 11.929 -10.478 -8.735 1.00 88.38 86 ILE A N 1
ATOM 717 C CA . ILE A 1 86 ? 10.547 -10.015 -8.570 1.00 88.38 86 ILE A CA 1
ATOM 718 C C . ILE A 1 86 ? 9.823 -9.930 -9.913 1.00 88.38 86 ILE A C 1
ATOM 720 O O . ILE A 1 86 ? 8.693 -10.399 -10.008 1.00 88.38 86 ILE A O 1
ATOM 724 N N . TRP A 1 87 ? 10.452 -9.372 -10.952 1.00 85.25 87 TRP A N 1
ATOM 725 C CA . TRP A 1 87 ? 9.783 -9.116 -12.240 1.00 85.25 87 TRP A CA 1
ATOM 726 C C . TRP A 1 87 ? 9.257 -10.368 -12.960 1.00 85.25 87 TRP A C 1
ATOM 728 O O . TRP A 1 87 ? 8.248 -10.298 -13.649 1.00 85.25 87 TRP A O 1
ATOM 738 N N . HIS A 1 88 ? 9.846 -11.547 -12.727 1.00 83.44 88 HIS A N 1
ATOM 739 C CA . HIS A 1 88 ? 9.333 -12.823 -13.249 1.00 83.44 88 HIS A CA 1
ATOM 740 C C . HIS A 1 88 ? 7.947 -13.191 -12.690 1.00 83.44 88 HIS A C 1
ATOM 742 O O . HIS A 1 88 ? 7.323 -14.138 -13.158 1.00 83.44 88 HIS A O 1
ATOM 748 N N . ARG A 1 89 ? 7.472 -12.456 -11.677 1.00 84.62 89 ARG A N 1
ATOM 749 C CA . ARG A 1 89 ? 6.140 -12.582 -11.078 1.00 84.62 89 ARG A CA 1
ATOM 750 C C . ARG A 1 89 ? 5.136 -11.573 -11.642 1.00 84.62 89 ARG A C 1
ATOM 752 O O . ARG A 1 89 ? 4.041 -11.473 -11.098 1.00 84.62 89 ARG A O 1
ATOM 759 N N . GLU A 1 90 ? 5.497 -10.775 -12.648 1.00 86.56 90 GLU A N 1
ATOM 760 C CA . GLU A 1 90 ? 4.564 -9.902 -13.375 1.00 86.56 90 GLU A CA 1
ATOM 761 C C . GLU A 1 90 ? 3.653 -10.767 -14.262 1.00 86.56 90 GLU A C 1
ATOM 763 O O . GLU A 1 90 ? 3.847 -10.862 -15.459 1.00 86.56 90 GLU A O 1
ATOM 768 N N . GLU A 1 91 ? 2.707 -11.490 -13.673 1.00 79.56 91 GLU A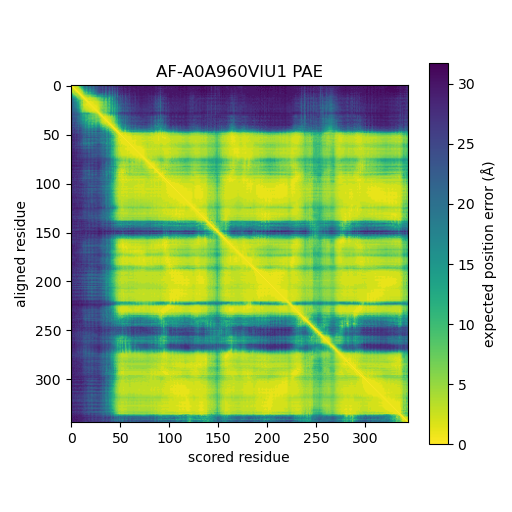 N 1
ATOM 769 C CA . GLU A 1 91 ? 1.772 -12.375 -14.383 1.00 79.56 91 GLU A CA 1
ATOM 770 C C . GLU A 1 91 ? 0.559 -11.602 -14.948 1.00 79.56 91 GLU A C 1
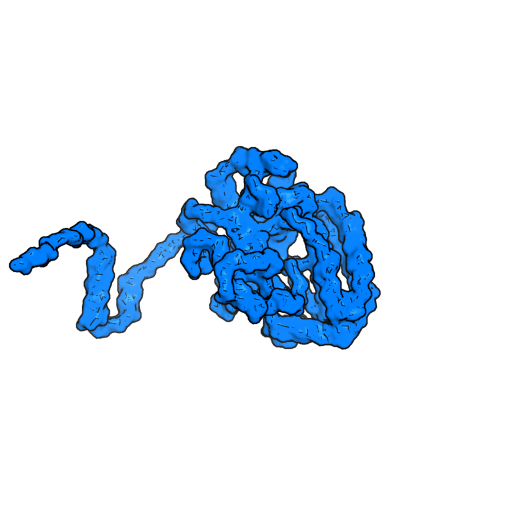ATOM 772 O O . GLU A 1 91 ? 0.385 -10.415 -14.640 1.00 79.56 91 GLU A O 1
ATOM 777 N N . PRO A 1 92 ? -0.317 -12.229 -15.766 1.00 75.50 92 PRO A N 1
ATOM 778 C CA . PRO A 1 92 ? -1.586 -11.612 -16.149 1.00 75.50 92 PRO A CA 1
ATOM 779 C C . PRO A 1 92 ? -2.365 -11.111 -14.919 1.00 75.50 92 PRO A C 1
ATOM 781 O O . PRO A 1 92 ? -2.589 -11.856 -13.970 1.00 75.50 92 PRO A O 1
ATOM 784 N N . GLY A 1 93 ? -2.739 -9.827 -14.928 1.00 77.19 93 GLY A N 1
ATOM 785 C CA . GLY A 1 93 ? -3.316 -9.124 -13.774 1.00 77.19 93 GLY A CA 1
ATOM 786 C C . GLY A 1 93 ? -2.368 -8.153 -13.082 1.00 77.19 93 GLY A C 1
ATOM 787 O O . GLY A 1 93 ? -2.827 -7.299 -12.333 1.00 77.19 93 GLY A O 1
ATOM 788 N N . PHE A 1 94 ? -1.063 -8.227 -13.343 1.00 84.94 94 PHE A N 1
ATOM 789 C CA . PHE A 1 94 ? -0.112 -7.236 -12.851 1.00 84.94 94 PHE A CA 1
ATOM 790 C C . PHE A 1 94 ? -0.446 -5.830 -13.377 1.00 84.94 94 PHE A C 1
ATOM 792 O O . PHE A 1 94 ? -0.576 -5.626 -14.584 1.00 84.94 94 PHE A O 1
ATOM 799 N N . LEU A 1 95 ? -0.543 -4.863 -12.461 1.00 82.69 95 LEU A N 1
ATOM 800 C CA . LEU A 1 95 ? -0.823 -3.462 -12.777 1.00 82.69 95 LEU A CA 1
ATOM 801 C C . LEU A 1 95 ? 0.430 -2.591 -12.719 1.00 82.69 95 LEU A C 1
ATOM 803 O O . LEU A 1 95 ? 0.637 -1.749 -13.589 1.00 82.69 95 LEU A O 1
ATOM 807 N N . GLY A 1 96 ? 1.253 -2.743 -11.683 1.00 89.25 96 GLY A N 1
ATOM 808 C CA . GLY A 1 96 ? 2.392 -1.855 -11.487 1.00 89.25 96 GLY A CA 1
ATOM 809 C C . GLY A 1 96 ? 3.079 -1.990 -10.136 1.00 89.25 96 GLY A C 1
ATOM 810 O O . GLY A 1 96 ? 2.721 -2.810 -9.287 1.00 89.25 96 GLY A O 1
ATOM 811 N N . TYR A 1 97 ? 4.077 -1.133 -9.956 1.00 93.62 97 TYR A N 1
ATOM 812 C CA . TYR A 1 97 ? 4.907 -1.027 -8.768 1.00 93.62 97 TYR A CA 1
ATOM 813 C C . TYR A 1 97 ? 4.767 0.326 -8.088 1.00 93.62 97 TYR A C 1
ATOM 815 O O . TYR A 1 97 ? 4.666 1.352 -8.752 1.00 93.62 97 TYR A O 1
ATOM 823 N N . HIS A 1 98 ? 4.861 0.349 -6.767 1.00 94.19 98 HIS A N 1
ATOM 824 C CA . HIS A 1 98 ? 4.968 1.575 -5.991 1.00 94.19 98 HIS A CA 1
ATOM 825 C C . HIS A 1 98 ? 6.073 1.430 -4.944 1.00 94.19 98 HIS A C 1
ATOM 827 O O . HIS A 1 98 ? 5.996 0.574 -4.064 1.00 94.19 98 HIS A O 1
ATOM 833 N N . GLY A 1 99 ? 7.119 2.250 -5.047 1.00 94.56 99 GLY A N 1
ATOM 834 C CA . GLY A 1 99 ? 8.135 2.369 -3.999 1.00 94.56 99 GLY A CA 1
ATOM 835 C C . GLY A 1 99 ? 7.694 3.361 -2.924 1.00 94.56 99 GLY A C 1
ATOM 836 O O . GLY A 1 99 ? 7.207 4.437 -3.265 1.00 94.56 99 GLY A O 1
ATOM 837 N N . SER A 1 100 ? 7.879 3.023 -1.648 1.00 94.62 100 SER A N 1
ATOM 838 C CA . SER A 1 100 ? 7.497 3.887 -0.522 1.00 94.62 100 SER A CA 1
ATOM 839 C C . SER A 1 100 ? 8.434 3.732 0.679 1.00 94.62 100 SER A C 1
ATOM 841 O O . SER A 1 100 ? 9.346 2.906 0.665 1.00 94.62 100 SER A O 1
ATOM 843 N N . THR A 1 101 ? 8.229 4.537 1.721 1.00 95.56 101 THR A N 1
ATOM 844 C CA . THR A 1 101 ? 9.050 4.516 2.938 1.00 95.56 101 THR A CA 1
ATOM 845 C C . THR A 1 101 ? 8.662 3.389 3.897 1.00 95.56 101 THR A C 1
ATOM 847 O O . THR A 1 101 ? 7.548 2.868 3.859 1.00 95.56 101 THR A O 1
ATOM 850 N N . GLN A 1 102 ? 9.558 3.055 4.827 1.00 95.88 102 GLN A N 1
ATOM 851 C CA . GLN A 1 102 ? 9.236 2.194 5.969 1.00 95.88 102 GLN A CA 1
ATOM 852 C C . GLN A 1 102 ? 8.182 2.829 6.890 1.00 95.88 102 GLN A C 1
ATOM 854 O O . GLN A 1 102 ? 7.386 2.121 7.491 1.00 95.88 102 GLN A O 1
ATOM 859 N N . GLU A 1 103 ? 8.087 4.160 6.961 1.00 96.12 103 GLU A N 1
ATOM 860 C CA . GLU A 1 103 ? 6.985 4.804 7.693 1.00 96.12 103 GLU A CA 1
ATOM 861 C C . GLU A 1 103 ? 5.620 4.512 7.065 1.00 96.12 103 GLU A C 1
ATOM 863 O O . GLU A 1 103 ? 4.643 4.318 7.787 1.00 96.12 103 GLU A O 1
ATOM 868 N N . TYR A 1 104 ? 5.552 4.415 5.732 1.00 96.06 104 TYR A N 1
ATOM 869 C CA . TYR A 1 104 ? 4.331 3.974 5.073 1.00 96.06 104 TYR A CA 1
ATOM 870 C C . TYR A 1 104 ? 4.006 2.532 5.441 1.00 96.06 104 TYR A C 1
ATOM 872 O O . TYR A 1 104 ? 2.867 2.248 5.781 1.00 96.06 104 TYR A O 1
ATOM 880 N N . ARG A 1 105 ? 4.999 1.635 5.463 1.00 96.00 105 ARG A N 1
ATOM 881 C CA . ARG A 1 105 ? 4.807 0.255 5.926 1.00 96.00 105 ARG A CA 1
ATOM 882 C C . ARG A 1 105 ? 4.159 0.204 7.313 1.00 96.00 105 ARG A C 1
ATOM 884 O O . ARG A 1 105 ? 3.155 -0.479 7.480 1.00 96.00 105 ARG A O 1
ATOM 891 N N . ILE A 1 106 ? 4.707 0.957 8.269 1.00 97.88 106 ILE A N 1
ATOM 892 C CA . ILE A 1 106 ? 4.192 1.029 9.642 1.00 97.88 106 ILE A CA 1
ATOM 893 C C . ILE A 1 106 ? 2.732 1.486 9.642 1.00 97.88 106 ILE A C 1
ATOM 895 O O . ILE A 1 106 ? 1.894 0.871 10.293 1.00 97.88 106 ILE A O 1
ATOM 899 N N . TYR A 1 107 ? 2.411 2.518 8.861 1.00 98.19 107 TYR A N 1
ATOM 900 C CA . TYR A 1 107 ? 1.039 2.978 8.662 1.00 98.19 107 TYR A CA 1
ATOM 901 C C . TYR A 1 107 ? 0.105 1.871 8.154 1.00 98.19 107 TYR A C 1
ATOM 903 O O . TYR A 1 107 ? -0.973 1.684 8.716 1.00 98.19 107 TYR A O 1
ATOM 911 N N . GLN A 1 108 ? 0.517 1.109 7.135 1.00 97.31 108 GLN A N 1
ATOM 912 C CA . GLN A 1 108 ? -0.286 0.002 6.600 1.00 97.31 108 GLN A CA 1
ATOM 913 C C . GLN A 1 108 ? -0.503 -1.099 7.644 1.00 97.31 108 GLN A C 1
ATOM 915 O O . GLN A 1 108 ? -1.616 -1.607 7.788 1.00 97.31 108 GLN A O 1
ATOM 920 N N . ASP A 1 109 ? 0.556 -1.458 8.372 1.00 97.94 109 ASP A N 1
ATOM 921 C CA . ASP A 1 109 ? 0.528 -2.533 9.359 1.00 97.94 109 ASP A CA 1
ATOM 922 C C . ASP A 1 109 ? -0.316 -2.146 10.587 1.00 97.94 109 ASP A C 1
ATOM 924 O O . ASP A 1 109 ? -1.074 -2.980 11.070 1.00 97.94 109 ASP A O 1
ATOM 928 N N . ILE A 1 110 ? -0.299 -0.881 11.034 1.00 98.69 110 ILE A N 1
ATOM 929 C CA . ILE A 1 110 ? -1.199 -0.401 12.100 1.00 98.69 110 ILE A CA 1
ATOM 930 C C . ILE A 1 110 ? -2.668 -0.533 11.679 1.00 98.69 110 ILE A C 1
ATOM 932 O O . ILE A 1 110 ? -3.469 -1.064 12.445 1.00 98.69 110 ILE A O 1
ATOM 936 N N . ILE A 1 111 ? -3.031 -0.095 10.466 1.00 98.50 111 ILE A N 1
ATOM 937 C CA . ILE A 1 111 ? -4.414 -0.212 9.968 1.00 98.50 111 ILE A CA 1
ATOM 938 C C . ILE A 1 111 ? -4.839 -1.678 9.939 1.00 98.50 111 ILE A C 1
ATOM 940 O O . ILE A 1 111 ? -5.898 -2.022 10.460 1.00 98.50 111 ILE A O 1
ATOM 944 N N . ARG A 1 112 ? -4.001 -2.544 9.356 1.00 98.00 112 ARG A N 1
ATOM 945 C CA . ARG A 1 112 ? -4.279 -3.978 9.259 1.00 98.00 112 ARG A CA 1
ATOM 946 C C . ARG A 1 112 ? -4.483 -4.599 10.639 1.00 98.00 112 ARG A C 1
ATOM 948 O O . ARG A 1 112 ? -5.493 -5.255 10.852 1.00 98.00 112 ARG A O 1
ATOM 955 N N . LEU A 1 113 ? -3.560 -4.370 11.570 1.00 98.56 113 LEU A N 1
ATOM 956 C CA . LEU A 1 113 ? -3.611 -4.976 12.899 1.00 98.56 113 LEU A CA 1
ATOM 957 C C . LEU A 1 113 ? -4.789 -4.459 13.730 1.00 98.56 113 LEU A C 1
ATOM 959 O O . LEU A 1 113 ? -5.389 -5.237 14.460 1.00 98.56 113 LEU A O 1
ATOM 963 N N . ILE A 1 114 ? -5.170 -3.184 13.599 1.00 98.62 114 ILE A N 1
ATOM 964 C CA . ILE A 1 114 ? -6.394 -2.665 14.228 1.00 98.62 114 ILE A CA 1
ATOM 965 C C . ILE A 1 114 ? -7.624 -3.396 13.681 1.00 98.62 114 ILE A C 1
ATOM 967 O O . ILE A 1 114 ? -8.483 -3.820 14.454 1.00 98.62 114 ILE A O 1
ATOM 971 N N . LEU A 1 115 ? -7.714 -3.564 12.359 1.00 98.38 115 LEU A N 1
ATOM 972 C CA . LEU A 1 115 ? -8.852 -4.239 11.739 1.00 98.38 115 LEU A CA 1
ATOM 973 C C . LEU A 1 115 ? -8.919 -5.723 12.114 1.00 98.38 115 LEU A C 1
ATOM 975 O O . LEU A 1 115 ? -9.999 -6.208 12.433 1.00 98.38 115 LEU A O 1
ATOM 979 N N . GLU A 1 116 ? -7.782 -6.419 12.136 1.00 97.81 116 GLU A N 1
ATOM 980 C CA . GLU A 1 116 ? -7.701 -7.827 12.539 1.00 97.81 116 GLU A CA 1
ATOM 981 C C . GLU A 1 116 ? -8.032 -8.020 14.026 1.00 97.81 116 GLU A C 1
ATOM 983 O O . GLU A 1 116 ? -8.835 -8.882 14.369 1.00 97.81 116 GLU A O 1
ATOM 988 N N . GLU A 1 117 ? -7.424 -7.231 14.916 1.00 98.25 117 GLU A N 1
ATOM 989 C CA . GLU A 1 117 ? -7.438 -7.516 16.357 1.00 98.25 117 GLU A CA 1
ATOM 990 C C . GLU A 1 117 ? -8.573 -6.823 17.108 1.00 98.25 117 GLU A C 1
ATOM 992 O O . GLU A 1 117 ? -9.168 -7.417 18.005 1.00 98.25 117 GLU A O 1
ATOM 997 N N . GLN A 1 118 ? -8.884 -5.575 16.750 1.00 98.12 118 GLN A N 1
ATOM 998 C CA . GLN A 1 118 ? -9.905 -4.785 17.442 1.00 98.12 118 GLN A CA 1
ATOM 999 C C . GLN A 1 118 ? -11.255 -4.886 16.734 1.00 98.12 118 GLN A C 1
ATOM 1001 O O . GLN A 1 118 ? -12.272 -5.147 17.372 1.00 98.12 118 GLN A O 1
ATOM 1006 N N . VAL A 1 119 ? -11.269 -4.734 15.406 1.00 97.88 119 VAL A N 1
ATOM 1007 C CA . VAL A 1 119 ? -12.508 -4.775 14.603 1.00 97.88 119 VAL A CA 1
ATOM 1008 C C . VAL A 1 119 ? -12.904 -6.209 14.222 1.00 97.88 119 VAL A C 1
ATOM 1010 O O . VAL A 1 119 ? -14.055 -6.455 13.864 1.00 97.88 119 VAL A O 1
ATOM 1013 N N . GLN A 1 120 ? -11.988 -7.172 14.379 1.00 97.12 120 GLN A N 1
ATOM 1014 C CA . GLN A 1 120 ? -12.199 -8.597 14.100 1.00 97.12 120 GLN A CA 1
ATOM 1015 C C . GLN A 1 120 ? -12.602 -8.872 12.645 1.00 97.12 120 GLN A C 1
ATOM 1017 O O . GLN A 1 120 ? -13.497 -9.674 12.371 1.00 97.12 120 GLN A O 1
ATOM 1022 N N . ILE A 1 121 ? -11.952 -8.182 11.709 1.00 95.50 121 ILE A N 1
ATOM 1023 C CA . ILE A 1 121 ? -12.103 -8.405 10.273 1.00 95.50 121 ILE A CA 1
ATOM 1024 C C . ILE A 1 121 ? -10.897 -9.221 9.797 1.00 95.50 121 ILE A C 1
ATOM 1026 O O . ILE A 1 121 ? -9.763 -8.748 9.919 1.00 95.50 121 ILE A O 1
ATOM 1030 N N . PRO A 1 122 ? -11.100 -10.428 9.240 1.00 93.50 122 PRO A N 1
ATOM 1031 C CA . PRO A 1 122 ? -10.002 -11.213 8.700 1.00 93.50 122 PRO A CA 1
ATOM 1032 C C . PRO A 1 122 ? -9.419 -10.522 7.465 1.00 93.50 122 PRO A C 1
ATOM 1034 O O . PRO A 1 122 ? -10.120 -10.256 6.487 1.00 93.50 122 PRO A O 1
ATOM 1037 N N . ILE A 1 123 ? -8.115 -10.253 7.496 1.00 93.94 123 ILE A N 1
ATOM 1038 C CA . ILE A 1 123 ? -7.375 -9.703 6.362 1.00 93.94 123 ILE A CA 1
ATOM 1039 C C . ILE A 1 123 ? -6.469 -10.797 5.810 1.00 93.94 123 ILE A C 1
ATOM 1041 O O . ILE A 1 123 ? -5.709 -11.435 6.535 1.00 93.94 123 ILE A O 1
ATOM 1045 N N . ARG A 1 124 ? -6.557 -11.030 4.505 1.00 90.88 124 ARG A N 1
ATOM 1046 C CA . ARG A 1 124 ? -5.664 -11.958 3.804 1.00 90.88 124 ARG A CA 1
ATOM 1047 C C . ARG A 1 124 ? -4.227 -11.440 3.790 1.00 90.88 124 ARG A C 1
ATOM 1049 O O . ARG A 1 124 ? -3.987 -10.239 3.689 1.00 90.88 124 ARG A O 1
ATOM 1056 N N . GLU A 1 125 ? -3.282 -12.374 3.842 1.00 86.62 125 GLU A N 1
ATOM 1057 C CA . GLU A 1 125 ? -1.841 -12.096 3.935 1.00 86.62 125 GLU A CA 1
ATOM 1058 C C . GLU A 1 125 ? -1.322 -11.210 2.790 1.00 86.62 125 GLU A C 1
ATOM 1060 O O . GLU A 1 125 ? -0.410 -10.407 2.965 1.00 86.62 125 GLU A O 1
ATOM 1065 N N . ASP A 1 126 ? -1.934 -11.339 1.618 1.00 84.50 126 ASP A N 1
ATOM 1066 C CA . ASP A 1 126 ? -1.561 -10.667 0.381 1.00 84.50 126 ASP A CA 1
ATOM 1067 C C . ASP A 1 126 ? -2.350 -9.379 0.100 1.00 84.50 126 ASP A C 1
ATOM 1069 O O . ASP A 1 126 ? -2.372 -8.882 -1.030 1.00 84.50 126 ASP A O 1
ATOM 1073 N N . PHE A 1 127 ? -3.009 -8.823 1.115 1.00 91.38 127 PHE A N 1
ATOM 1074 C CA . PHE A 1 127 ? -3.663 -7.529 1.026 1.00 91.38 127 PHE A CA 1
ATOM 1075 C C . PHE A 1 127 ? -3.024 -6.532 1.985 1.00 91.38 127 PHE A C 1
ATOM 1077 O O . PHE A 1 127 ? -2.828 -6.789 3.172 1.00 91.38 127 PHE A O 1
ATOM 1084 N N . HIS A 1 128 ? -2.744 -5.339 1.468 1.00 94.06 128 HIS A N 1
ATOM 1085 C CA . HIS A 1 128 ? -2.195 -4.245 2.254 1.00 94.06 128 HIS A CA 1
ATOM 1086 C C . HIS A 1 128 ? -3.024 -2.990 2.034 1.00 94.06 128 HIS A C 1
ATOM 1088 O O . HIS A 1 128 ? -3.162 -2.507 0.910 1.00 94.06 128 HIS A O 1
ATOM 1094 N N . PHE A 1 129 ? -3.535 -2.423 3.123 1.00 94.62 129 PHE A N 1
ATOM 1095 C CA . PHE A 1 129 ? -4.255 -1.160 3.067 1.00 94.62 129 PHE A CA 1
ATOM 1096 C C . PHE A 1 129 ? -3.337 -0.057 2.558 1.00 94.62 129 PHE A C 1
ATOM 1098 O O . PHE A 1 129 ? -2.238 0.141 3.065 1.00 94.62 129 PHE A O 1
ATOM 1105 N N . LEU A 1 130 ? -3.773 0.662 1.530 1.00 91.94 130 LEU A N 1
ATOM 1106 C CA . LEU A 1 130 ? -3.041 1.811 0.993 1.00 91.94 130 LEU A CA 1
ATOM 1107 C C . LEU A 1 130 ? -3.557 3.136 1.582 1.00 91.94 130 LEU A C 1
ATOM 1109 O O . LEU A 1 130 ? -2.881 4.164 1.530 1.00 91.94 130 LEU A O 1
ATOM 1113 N N . ARG A 1 131 ? -4.768 3.111 2.144 1.00 94.31 131 ARG A N 1
ATOM 1114 C CA . ARG A 1 131 ? -5.423 4.175 2.913 1.00 94.31 131 ARG A CA 1
ATOM 1115 C C . ARG A 1 131 ? -6.278 3.529 4.002 1.00 94.31 131 ARG A C 1
ATOM 1117 O O . ARG A 1 131 ? -6.441 2.310 4.011 1.00 94.31 131 ARG A O 1
ATOM 1124 N N . ILE A 1 132 ? -6.830 4.346 4.890 1.00 96.31 132 ILE A N 1
ATOM 1125 C CA . ILE A 1 132 ? -7.766 3.873 5.907 1.00 96.31 132 ILE A CA 1
ATOM 1126 C C . ILE A 1 132 ? -9.115 3.592 5.232 1.00 96.31 132 ILE A C 1
ATOM 1128 O O . ILE A 1 132 ? -9.650 4.494 4.584 1.00 96.31 132 ILE A O 1
ATOM 1132 N N . PRO A 1 133 ? -9.658 2.369 5.340 1.00 95.00 133 PRO A N 1
ATOM 1133 C CA . PRO A 1 133 ? -10.985 2.081 4.817 1.00 95.00 133 PRO A CA 1
ATOM 1134 C C . PRO A 1 133 ? -12.061 2.815 5.625 1.00 95.00 133 PRO A C 1
ATOM 1136 O O . PRO A 1 133 ? -11.890 3.068 6.809 1.00 95.00 133 PRO A O 1
ATOM 1139 N N . GLY A 1 134 ? -13.167 3.181 4.988 1.00 93.62 134 GLY A N 1
ATOM 1140 C CA . GLY A 1 134 ? -14.270 3.898 5.635 1.00 93.62 134 GLY A CA 1
ATOM 1141 C C . GLY A 1 134 ? -14.005 5.385 5.890 1.00 93.62 134 GLY A C 1
ATOM 1142 O O . GLY A 1 134 ? -14.934 6.095 6.262 1.00 93.62 134 GLY A O 1
ATOM 1143 N N . ASP A 1 135 ? -12.786 5.885 5.651 1.00 94.31 135 ASP A N 1
ATOM 1144 C CA . ASP A 1 135 ? -12.513 7.323 5.720 1.00 94.31 135 ASP A CA 1
ATOM 1145 C C . ASP A 1 135 ? -13.416 8.046 4.697 1.00 94.31 135 ASP A C 1
ATOM 1147 O O . ASP A 1 135 ? -13.410 7.674 3.508 1.00 94.31 135 ASP A O 1
ATOM 1151 N N . PRO A 1 136 ? -14.196 9.063 5.130 1.00 89.75 136 PRO A N 1
ATOM 1152 C CA . PRO A 1 136 ? -15.144 9.757 4.276 1.00 89.75 136 PRO A CA 1
ATOM 1153 C C . PRO A 1 136 ? -14.528 10.359 3.013 1.00 89.75 136 PRO A C 1
ATOM 1155 O O . PRO A 1 136 ? -15.218 10.573 2.016 1.00 89.75 136 PRO A O 1
ATOM 1158 N N . GLN A 1 137 ? -13.217 10.605 3.036 1.00 85.69 137 GLN A N 1
ATOM 1159 C CA . GLN A 1 137 ? -12.473 11.091 1.887 1.00 85.69 137 GLN A CA 1
ATOM 1160 C C . GLN A 1 137 ? -12.553 10.150 0.664 1.00 85.69 137 GLN A C 1
ATOM 1162 O O . GLN A 1 137 ? -12.433 10.626 -0.464 1.00 85.69 137 GLN A O 1
ATOM 1167 N N . PHE A 1 138 ? -12.767 8.843 0.851 1.00 84.50 138 PHE A N 1
ATOM 1168 C CA . PHE A 1 138 ? -12.696 7.833 -0.219 1.00 84.50 138 PHE A CA 1
ATOM 1169 C C . PHE A 1 138 ? -14.056 7.220 -0.606 1.00 84.50 138 PHE A C 1
ATOM 1171 O O . PHE A 1 138 ? -14.109 6.109 -1.152 1.00 84.50 138 PHE A O 1
ATOM 1178 N N . HIS A 1 139 ? -15.170 7.905 -0.323 1.00 79.25 139 HIS A N 1
ATOM 1179 C CA . HIS A 1 139 ? -16.491 7.481 -0.801 1.00 79.25 139 HIS A CA 1
ATOM 1180 C C . HIS A 1 139 ? -16.664 7.700 -2.306 1.00 79.25 139 HIS A C 1
ATOM 1182 O O . HIS A 1 139 ? -16.226 8.688 -2.873 1.00 79.25 139 HIS A O 1
ATOM 1188 N N . HIS A 1 140 ? -17.368 6.788 -2.971 1.00 64.25 140 HIS A N 1
ATOM 1189 C CA . HIS A 1 140 ? -17.539 6.833 -4.426 1.00 64.25 140 HIS A CA 1
ATOM 1190 C C . HIS A 1 140 ? -18.210 8.120 -4.935 1.00 64.25 140 HIS A C 1
ATOM 1192 O O . HIS A 1 140 ? -17.756 8.683 -5.924 1.00 64.25 140 HIS A O 1
ATOM 1198 N N . GLN A 1 141 ? -19.205 8.647 -4.211 1.00 61.53 141 GLN A N 1
ATOM 1199 C CA . GLN A 1 141 ? -19.866 9.915 -4.556 1.00 61.53 141 GLN A CA 1
ATOM 1200 C C . GLN A 1 141 ? -18.881 11.091 -4.581 1.00 61.53 141 GLN A C 1
ATOM 1202 O O . GLN A 1 141 ? -18.853 11.844 -5.551 1.00 61.53 141 GLN A O 1
ATOM 1207 N N . THR A 1 142 ? -18.007 11.197 -3.574 1.00 57.69 142 THR A N 1
ATOM 1208 C CA . THR A 1 142 ? -16.991 12.258 -3.536 1.00 57.69 142 THR A CA 1
ATOM 1209 C C . THR A 1 142 ? -15.958 12.079 -4.647 1.00 57.69 142 THR A C 1
ATOM 1211 O O . THR A 1 142 ? -15.433 13.061 -5.156 1.00 57.69 142 THR A O 1
ATOM 1214 N N . LEU A 1 143 ? -15.688 10.846 -5.085 1.00 60.44 143 LEU A N 1
ATOM 1215 C CA . LEU A 1 143 ? -14.771 10.569 -6.193 1.00 60.44 143 LEU A CA 1
ATOM 1216 C C . LEU A 1 143 ? -15.388 10.867 -7.572 1.00 60.44 143 LEU A C 1
ATOM 1218 O O . LEU A 1 143 ? -14.689 11.399 -8.433 1.00 60.44 143 LEU A O 1
ATOM 1222 N N . GLN A 1 144 ? -16.682 10.586 -7.777 1.00 54.97 144 GLN A N 1
ATOM 1223 C CA . GLN A 1 144 ? -17.404 10.919 -9.014 1.00 54.97 144 GLN A CA 1
ATOM 1224 C C . GLN A 1 144 ? -17.546 12.431 -9.217 1.00 54.97 144 GLN A C 1
ATOM 1226 O O . GLN A 1 144 ? -17.319 12.917 -10.324 1.00 54.97 144 GLN A O 1
ATOM 1231 N N . GLU A 1 145 ? -17.841 13.180 -8.152 1.00 53.59 145 GLU A N 1
ATOM 1232 C CA . GLU A 1 145 ? -17.899 14.650 -8.182 1.00 53.59 145 GLU A CA 1
ATOM 1233 C C . GLU A 1 145 ? -16.544 15.270 -8.580 1.00 53.59 145 GLU A C 1
ATOM 1235 O O . GLU A 1 145 ? -16.495 16.273 -9.292 1.00 53.59 145 GLU A O 1
ATOM 1240 N N . TYR A 1 146 ? -15.427 14.633 -8.204 1.00 52.69 146 TYR A N 1
ATOM 1241 C CA . TYR A 1 146 ? -14.082 15.036 -8.635 1.00 52.69 146 TYR A CA 1
ATOM 1242 C C . TYR A 1 146 ? -13.803 14.772 -10.124 1.00 52.69 146 TYR A C 1
ATOM 1244 O O . TYR A 1 146 ? -12.981 15.476 -10.713 1.00 52.69 146 TYR A O 1
ATOM 1252 N N . GLY A 1 147 ? -14.452 13.770 -10.725 1.00 51.66 147 GLY A N 1
ATOM 1253 C CA . GLY A 1 147 ? -14.313 13.439 -12.147 1.00 51.66 147 GLY A CA 1
ATOM 1254 C C . GLY A 1 147 ? -15.191 14.295 -13.068 1.00 51.66 147 GLY A C 1
ATOM 1255 O O . GLY A 1 147 ? -14.806 14.565 -14.203 1.00 51.66 147 GLY A O 1
ATOM 1256 N N . SER A 1 148 ? -16.354 14.761 -12.595 1.00 48.88 148 SER A N 1
ATOM 1257 C CA . SER A 1 148 ? -17.338 15.440 -13.450 1.00 48.88 148 SER A CA 1
ATOM 1258 C C . SER A 1 148 ? -17.138 16.948 -13.619 1.00 48.88 148 SER A C 1
ATOM 1260 O O . SER A 1 148 ? -17.583 17.486 -14.634 1.00 48.88 148 SER A O 1
ATOM 1262 N N . ASP A 1 149 ? -16.501 17.643 -12.669 1.00 44.41 149 ASP A N 1
ATOM 1263 C CA . ASP A 1 149 ? -16.617 19.107 -12.624 1.00 44.41 149 ASP A CA 1
ATOM 1264 C C . ASP A 1 149 ? -15.590 19.904 -13.441 1.00 44.41 149 ASP A C 1
ATOM 1266 O O . ASP A 1 149 ? -15.985 20.901 -14.032 1.00 44.41 149 ASP A O 1
ATOM 1270 N N . TYR A 1 150 ? -14.312 19.536 -13.574 1.00 40.91 150 TYR A N 1
ATOM 1271 C CA . TYR A 1 150 ? -13.377 20.344 -14.381 1.00 40.91 150 TYR A CA 1
ATOM 1272 C C . TYR A 1 150 ? -12.153 19.561 -14.848 1.00 40.91 150 TYR A C 1
ATOM 1274 O O . TYR A 1 150 ? -11.608 18.721 -14.136 1.00 40.91 150 TYR A O 1
ATOM 1282 N N . GLY A 1 151 ? -11.641 19.944 -16.021 1.00 45.75 151 GLY A N 1
ATOM 1283 C CA . GLY A 1 151 ? -10.329 19.530 -16.495 1.00 45.75 151 GLY A CA 1
ATOM 1284 C C . GLY A 1 151 ? -9.249 19.642 -15.411 1.00 45.75 151 GLY A C 1
ATOM 1285 O O . GLY A 1 151 ? -9.017 20.703 -14.841 1.00 45.75 151 GLY A O 1
ATOM 1286 N N . PHE A 1 152 ? -8.552 18.530 -15.192 1.00 47.09 152 PHE A N 1
ATOM 1287 C CA . PHE A 1 152 ? -7.204 18.463 -14.627 1.00 47.09 152 PHE A CA 1
ATOM 1288 C C . PHE A 1 152 ? -6.971 18.994 -13.199 1.00 47.09 152 PHE A C 1
ATOM 1290 O O . PHE A 1 152 ? -5.827 19.307 -12.887 1.00 47.09 152 PHE A O 1
ATOM 1297 N N . ASN A 1 153 ? -7.948 19.037 -12.286 1.00 48.53 153 ASN A N 1
ATOM 1298 C CA . ASN A 1 153 ? -7.634 19.240 -10.857 1.00 48.53 153 ASN A CA 1
ATOM 1299 C C . ASN A 1 153 ? -7.509 17.904 -10.113 1.00 48.53 153 ASN A C 1
ATOM 1301 O O . ASN A 1 153 ? -8.350 17.479 -9.326 1.00 48.53 153 ASN A O 1
ATOM 1305 N N . TYR A 1 154 ? -6.393 17.237 -10.399 1.00 58.84 154 TYR A N 1
ATOM 1306 C CA . TYR A 1 154 ? -5.926 16.019 -9.747 1.00 58.84 154 TYR A CA 1
ATOM 1307 C C . TYR A 1 154 ? -5.771 16.218 -8.230 1.00 58.84 154 TYR A C 1
ATOM 1309 O O . TYR A 1 154 ? -4.911 16.979 -7.789 1.00 58.84 154 TYR A O 1
ATOM 1317 N N . SER A 1 155 ? -6.526 15.469 -7.419 1.00 64.19 155 SER A N 1
ATOM 1318 C CA . SER A 1 155 ? -6.190 15.322 -6.000 1.00 64.19 155 SER A CA 1
ATOM 1319 C C . SER A 1 155 ? -5.273 14.108 -5.809 1.00 64.19 155 SER A C 1
ATOM 1321 O O . SER A 1 155 ? -5.738 12.971 -5.922 1.00 64.19 155 SER A O 1
ATOM 1323 N N . PRO A 1 156 ? -3.975 14.287 -5.493 1.00 65.44 156 PRO A N 1
ATOM 1324 C CA . PRO A 1 156 ? -3.041 13.172 -5.297 1.00 65.44 156 PRO A CA 1
ATOM 1325 C C . PRO A 1 156 ? -3.412 12.274 -4.106 1.00 65.44 156 PRO A C 1
ATOM 1327 O O . PRO A 1 156 ? -2.818 11.216 -3.919 1.00 65.44 156 PRO A O 1
ATOM 1330 N N . THR A 1 157 ? -4.379 12.674 -3.280 1.00 74.94 157 THR A N 1
ATOM 1331 C CA . THR A 1 157 ? -4.845 11.870 -2.149 1.00 74.94 157 THR A CA 1
ATOM 1332 C C . THR A 1 157 ? -5.688 10.675 -2.587 1.00 74.94 157 THR A C 1
ATOM 1334 O O . THR A 1 157 ? -5.589 9.631 -1.942 1.00 74.94 157 THR A O 1
ATOM 1337 N N . HIS A 1 158 ? -6.456 10.813 -3.675 1.00 77.62 158 HIS A N 1
ATOM 1338 C CA . HIS A 1 158 ? -7.410 9.808 -4.163 1.00 77.62 158 HIS A CA 1
ATOM 1339 C C . HIS A 1 158 ? -6.801 8.811 -5.149 1.00 77.62 158 HIS A C 1
ATOM 1341 O O . HIS A 1 158 ? -7.428 7.806 -5.451 1.00 77.62 158 HIS A O 1
ATOM 1347 N N . PHE A 1 159 ? -5.583 9.050 -5.635 1.00 79.81 159 PHE A N 1
ATOM 1348 C CA . PHE A 1 159 ? -4.927 8.168 -6.596 1.00 79.81 159 PHE A CA 1
ATOM 1349 C C . PHE A 1 159 ? -3.675 7.526 -6.007 1.00 79.81 159 PHE A C 1
ATOM 1351 O O . PHE A 1 159 ? -2.862 8.189 -5.360 1.00 79.81 159 PHE A O 1
ATOM 1358 N N . LEU A 1 160 ? -3.479 6.240 -6.292 1.00 85.62 160 LEU A N 1
ATOM 1359 C CA . LEU A 1 160 ? -2.190 5.580 -6.144 1.00 85.62 160 LEU A CA 1
ATOM 1360 C C . LEU A 1 160 ? -1.427 5.663 -7.468 1.00 85.62 160 LEU A C 1
ATOM 1362 O O . LEU A 1 160 ? -1.806 5.026 -8.450 1.00 85.62 160 LEU A O 1
ATOM 1366 N N . CYS A 1 161 ? -0.327 6.414 -7.478 1.00 83.94 161 CYS A N 1
ATOM 1367 C CA . CYS A 1 161 ? 0.599 6.452 -8.607 1.00 83.94 161 CYS A CA 1
ATOM 1368 C C . CYS A 1 161 ? 1.555 5.254 -8.557 1.00 83.94 161 CYS A C 1
ATOM 1370 O O . CYS A 1 161 ? 2.256 5.056 -7.563 1.00 83.94 161 CYS A O 1
ATOM 1372 N N . MET A 1 162 ? 1.617 4.494 -9.644 1.00 88.31 162 MET A N 1
ATOM 1373 C CA . MET A 1 162 ? 2.458 3.309 -9.796 1.00 88.31 162 MET A CA 1
ATOM 1374 C C . MET A 1 162 ? 3.283 3.397 -11.075 1.00 88.31 162 MET A C 1
ATOM 1376 O O . MET A 1 162 ? 2.866 4.030 -12.038 1.00 88.31 162 MET A O 1
ATOM 1380 N N . ASN A 1 163 ? 4.413 2.702 -11.125 1.00 90.12 163 ASN A N 1
ATOM 1381 C CA . ASN A 1 163 ? 5.194 2.513 -12.338 1.00 90.12 163 ASN A CA 1
ATOM 1382 C C . ASN A 1 163 ? 4.831 1.179 -12.971 1.00 90.12 163 ASN A C 1
ATOM 1384 O O . ASN A 1 163 ? 4.845 0.150 -12.301 1.00 90.12 163 ASN A O 1
ATOM 1388 N N . TYR A 1 164 ? 4.574 1.181 -14.274 1.00 86.62 164 TYR A N 1
ATOM 1389 C CA . TYR A 1 164 ? 4.230 -0.045 -14.995 1.00 86.62 164 TYR A CA 1
ATOM 1390 C C . TYR A 1 164 ? 5.367 -1.081 -15.010 1.00 86.62 164 TYR A C 1
ATOM 1392 O O . TYR A 1 164 ? 5.124 -2.269 -15.133 1.00 86.62 164 TYR A O 1
ATOM 1400 N N . ALA A 1 165 ? 6.617 -0.650 -14.866 1.00 89.88 165 ALA A N 1
ATOM 1401 C CA . ALA A 1 165 ? 7.784 -1.521 -14.766 1.00 89.88 165 ALA A CA 1
ATOM 1402 C C . ALA A 1 165 ? 8.635 -1.113 -13.558 1.00 89.88 165 ALA A C 1
ATOM 1404 O O . ALA A 1 165 ? 8.616 0.056 -13.160 1.00 89.88 165 ALA A O 1
ATOM 1405 N N . LEU A 1 166 ? 9.436 -2.034 -13.015 1.00 90.62 166 LEU A N 1
ATOM 1406 C CA . LEU A 1 166 ? 10.316 -1.788 -11.861 1.00 90.62 166 LEU A CA 1
ATOM 1407 C C . LEU A 1 166 ? 11.220 -0.563 -12.056 1.00 90.62 166 LEU A C 1
ATOM 1409 O O . LEU A 1 166 ? 11.409 0.244 -11.145 1.00 90.62 166 LEU A O 1
ATOM 1413 N N . TYR A 1 167 ? 11.753 -0.425 -13.270 1.00 90.75 167 TYR A N 1
ATOM 1414 C CA . TYR A 1 167 ? 12.627 0.673 -13.685 1.00 90.75 167 TYR A CA 1
ATOM 1415 C C . TYR A 1 167 ? 11.886 1.759 -14.472 1.00 90.75 167 TYR A C 1
ATOM 1417 O O . TYR A 1 167 ? 12.514 2.605 -15.109 1.00 90.75 167 TYR A O 1
ATOM 1425 N N . GLY A 1 168 ? 10.550 1.765 -14.430 1.00 87.94 168 GLY A N 1
ATOM 1426 C CA . GLY A 1 168 ? 9.763 2.870 -14.966 1.00 87.94 168 GLY A CA 1
ATOM 1427 C C . GLY A 1 168 ? 10.212 4.188 -14.331 1.00 87.94 168 GLY A C 1
ATOM 1428 O O . GLY A 1 168 ? 10.533 4.225 -13.141 1.00 87.94 168 GLY A O 1
ATOM 1429 N N . ASN A 1 169 ? 10.274 5.260 -15.125 1.00 88.81 169 ASN A N 1
ATOM 1430 C CA . ASN A 1 169 ? 10.730 6.583 -14.682 1.00 88.81 169 ASN A CA 1
ATOM 1431 C C . ASN A 1 169 ? 12.150 6.621 -14.072 1.00 88.81 169 ASN A C 1
ATOM 1433 O O . ASN A 1 169 ? 12.437 7.497 -13.262 1.00 88.81 169 ASN A O 1
ATOM 1437 N N . PHE A 1 170 ? 13.077 5.734 -14.458 1.00 91.44 170 PHE A N 1
ATOM 1438 C CA . PHE A 1 170 ? 14.438 5.677 -13.884 1.00 91.44 170 PHE A CA 1
ATOM 1439 C C . PHE A 1 170 ? 15.265 6.983 -13.965 1.00 91.44 170 PHE A C 1
ATOM 1441 O O . PHE A 1 170 ? 16.295 7.087 -13.303 1.00 91.44 170 PHE A O 1
ATOM 1448 N N . GLN A 1 171 ? 14.839 7.972 -14.759 1.00 90.50 171 GLN A N 1
ATOM 1449 C CA . GLN A 1 171 ? 15.460 9.302 -14.876 1.00 90.50 171 GLN A CA 1
ATOM 1450 C C . GLN A 1 171 ? 14.769 10.385 -14.026 1.00 90.50 171 GLN A C 1
ATOM 1452 O O . GLN A 1 171 ? 15.248 11.515 -13.963 1.00 90.50 171 GLN A O 1
ATOM 1457 N N . HIS A 1 172 ? 13.654 10.063 -13.369 1.00 89.50 172 HIS A N 1
ATOM 1458 C CA . HIS A 1 172 ? 12.826 11.007 -12.625 1.00 89.50 172 HIS A CA 1
ATOM 1459 C C . HIS A 1 172 ? 12.691 10.558 -11.168 1.00 89.50 172 HIS A C 1
ATOM 1461 O O . HIS A 1 172 ? 11.861 9.713 -10.839 1.00 89.50 172 HIS A O 1
ATOM 1467 N N . SER A 1 173 ? 13.477 11.147 -10.261 1.00 84.62 173 SER A N 1
ATOM 1468 C CA . SER A 1 173 ? 13.413 10.827 -8.822 1.00 84.62 173 SER A CA 1
ATOM 1469 C C . SER A 1 173 ? 12.019 11.014 -8.219 1.00 84.62 173 SER A C 1
ATOM 1471 O O . SER A 1 173 ? 11.666 10.298 -7.289 1.00 84.62 173 SER A O 1
ATOM 1473 N N . ALA A 1 174 ? 11.214 11.927 -8.771 1.00 84.56 174 ALA A N 1
ATOM 1474 C CA . ALA A 1 174 ? 9.856 12.224 -8.316 1.00 84.56 174 ALA A CA 1
ATOM 1475 C C . ALA A 1 174 ? 8.811 11.132 -8.619 1.00 84.56 174 ALA A C 1
ATOM 1477 O O . ALA A 1 174 ? 7.671 11.228 -8.170 1.00 84.56 174 ALA A O 1
ATOM 1478 N N . SER A 1 175 ? 9.171 10.117 -9.402 1.00 84.69 175 SER A N 1
ATOM 1479 C CA . SER A 1 175 ? 8.256 9.041 -9.790 1.00 84.69 175 SER A CA 1
ATOM 1480 C C . SER A 1 175 ? 8.969 7.706 -9.997 1.00 84.69 175 SER A C 1
ATOM 1482 O O . SER A 1 175 ? 8.412 6.798 -10.601 1.00 84.69 175 SER A O 1
ATOM 1484 N N . CYS A 1 176 ? 10.204 7.545 -9.517 1.00 91.19 176 CYS A N 1
ATOM 1485 C CA . CYS A 1 176 ? 10.979 6.319 -9.688 1.00 91.19 176 CYS A CA 1
ATOM 1486 C C . CYS A 1 176 ? 10.790 5.387 -8.484 1.00 91.19 176 CYS A C 1
ATOM 1488 O O . CYS A 1 176 ? 11.304 5.645 -7.396 1.00 91.19 176 CYS A O 1
ATOM 1490 N N . SER A 1 177 ? 10.102 4.258 -8.684 1.00 93.12 177 SER A N 1
ATOM 1491 C CA . SER A 1 177 ? 9.870 3.271 -7.617 1.00 93.12 177 SER A CA 1
ATOM 1492 C C . SER A 1 177 ? 11.177 2.722 -7.033 1.00 93.12 177 SER A C 1
ATOM 1494 O O . SER A 1 177 ? 11.309 2.616 -5.815 1.00 93.12 177 SER A O 1
ATOM 1496 N N . TYR A 1 178 ? 12.181 2.449 -7.879 1.00 93.31 178 TYR A N 1
ATOM 1497 C CA . TYR A 1 178 ? 13.501 2.012 -7.414 1.00 93.31 178 TYR A CA 1
ATOM 1498 C C . TYR A 1 178 ? 14.194 3.089 -6.560 1.00 93.31 178 TYR A C 1
ATOM 1500 O O . TYR A 1 178 ? 14.830 2.758 -5.563 1.00 93.31 178 TYR A O 1
ATOM 1508 N N . TYR A 1 179 ? 14.056 4.373 -6.913 1.00 93.94 179 TYR A N 1
ATOM 1509 C CA . TYR A 1 179 ? 14.618 5.482 -6.134 1.00 93.94 179 TYR A CA 1
ATOM 1510 C C . TYR A 1 179 ? 14.017 5.530 -4.724 1.00 93.94 179 TYR A C 1
ATOM 1512 O O . TYR A 1 179 ? 14.765 5.583 -3.748 1.00 93.94 179 TYR A O 1
ATOM 1520 N N . TYR A 1 180 ? 12.687 5.450 -4.605 1.00 93.56 180 TYR A N 1
ATOM 1521 C CA . TYR A 1 180 ? 12.012 5.474 -3.303 1.00 93.56 180 TYR A CA 1
ATOM 1522 C C . TYR A 1 180 ? 12.353 4.273 -2.433 1.00 93.56 180 TYR A C 1
ATOM 1524 O O . TYR A 1 180 ? 12.644 4.445 -1.249 1.00 93.56 180 TYR A O 1
ATOM 1532 N N . PHE A 1 181 ? 12.424 3.084 -3.031 1.00 94.50 181 PHE A N 1
ATOM 1533 C CA . PHE A 1 181 ? 12.903 1.891 -2.344 1.00 94.50 181 PHE A CA 1
ATOM 1534 C C . PHE A 1 181 ? 14.349 2.072 -1.858 1.00 94.50 181 PHE A C 1
ATOM 1536 O O . PHE A 1 181 ? 14.637 1.952 -0.670 1.00 94.50 181 PHE A O 1
ATOM 1543 N N . ALA A 1 182 ? 15.276 2.416 -2.755 1.00 93.12 182 ALA A N 1
ATOM 1544 C CA . ALA A 1 182 ? 16.703 2.460 -2.442 1.00 93.12 182 ALA A CA 1
ATOM 1545 C C . ALA A 1 182 ? 17.075 3.538 -1.407 1.00 93.12 182 ALA A C 1
ATOM 1547 O O . ALA A 1 182 ? 18.045 3.361 -0.662 1.00 93.12 182 ALA A O 1
ATOM 1548 N N . ASN A 1 183 ? 16.320 4.635 -1.358 1.00 92.69 183 ASN A N 1
ATOM 1549 C CA . ASN A 1 183 ? 16.593 5.770 -0.478 1.00 92.69 183 ASN A CA 1
ATOM 1550 C C . ASN A 1 183 ? 15.640 5.875 0.718 1.00 92.69 183 ASN A C 1
ATOM 1552 O O . ASN A 1 183 ? 15.809 6.795 1.510 1.00 92.69 183 ASN A O 1
ATOM 1556 N N . ASN A 1 184 ? 14.662 4.968 0.852 1.00 93.69 184 ASN A N 1
ATOM 1557 C CA . ASN A 1 184 ? 13.637 5.014 1.903 1.00 93.69 184 ASN A CA 1
ATOM 1558 C C . ASN A 1 184 ? 12.995 6.409 2.019 1.00 93.69 184 ASN A C 1
ATOM 1560 O O . ASN A 1 184 ? 12.959 7.029 3.080 1.00 93.69 184 ASN A O 1
ATOM 1564 N N . THR A 1 185 ? 12.556 6.950 0.884 1.00 91.94 185 THR A N 1
ATOM 1565 C CA . THR A 1 185 ? 12.094 8.339 0.788 1.00 91.94 185 THR A CA 1
ATOM 1566 C C . THR A 1 185 ? 10.794 8.450 -0.005 1.00 91.94 185 THR A C 1
ATOM 1568 O O . THR A 1 185 ? 10.318 7.471 -0.576 1.00 91.94 185 THR A O 1
ATOM 1571 N N . SER A 1 186 ? 10.207 9.642 -0.023 1.00 87.88 186 SER A N 1
ATOM 1572 C CA . SER A 1 186 ? 8.996 9.988 -0.773 1.00 87.88 186 SER A CA 1
ATOM 1573 C C . SER A 1 186 ? 9.154 11.386 -1.377 1.00 87.88 186 SER A C 1
ATOM 1575 O O . SER A 1 186 ? 9.995 12.159 -0.922 1.00 87.88 186 SER A O 1
ATOM 1577 N N . LEU A 1 187 ? 8.388 11.716 -2.427 1.00 83.44 187 LEU A N 1
ATOM 1578 C CA . LEU A 1 187 ? 8.475 13.037 -3.074 1.00 83.44 187 LEU A CA 1
ATOM 1579 C C . LEU A 1 187 ? 8.190 14.177 -2.094 1.00 83.44 187 LEU A C 1
ATOM 1581 O O . LEU A 1 187 ? 8.892 15.182 -2.067 1.00 83.44 187 LEU A O 1
ATOM 1585 N N . ASN A 1 188 ? 7.119 14.001 -1.329 1.00 85.06 188 ASN A N 1
ATOM 1586 C CA . ASN A 1 188 ? 6.611 14.966 -0.376 1.00 85.06 188 ASN A CA 1
ATOM 1587 C C . ASN A 1 188 ? 6.620 14.305 0.989 1.00 85.06 188 ASN A C 1
ATOM 1589 O O . ASN A 1 188 ? 6.244 13.141 1.100 1.00 85.06 188 ASN A O 1
ATOM 1593 N N . TYR A 1 189 ? 6.981 15.060 2.022 1.00 89.12 189 TYR A N 1
ATOM 1594 C CA . TYR A 1 189 ? 6.798 14.590 3.385 1.00 89.12 189 TYR A CA 1
ATOM 1595 C C . TYR A 1 189 ? 5.318 14.258 3.625 1.00 89.12 189 TYR A C 1
ATOM 1597 O O . TYR A 1 189 ? 4.439 15.094 3.399 1.00 89.12 189 TYR A O 1
ATOM 1605 N N . VAL A 1 190 ? 5.054 13.037 4.085 1.00 90.69 190 VAL A N 1
ATOM 1606 C CA . VAL A 1 190 ? 3.718 12.581 4.466 1.00 90.69 190 VAL A CA 1
ATOM 1607 C C . VAL A 1 190 ? 3.733 12.284 5.957 1.00 90.69 190 VAL A C 1
ATOM 1609 O O . VAL A 1 190 ? 4.428 11.379 6.407 1.00 90.69 190 VAL A O 1
ATOM 1612 N N . ASN A 1 191 ? 2.946 13.033 6.728 1.00 95.50 191 ASN A N 1
ATOM 1613 C CA . ASN A 1 191 ? 2.754 12.744 8.144 1.00 95.50 191 ASN A CA 1
ATOM 1614 C C . ASN A 1 191 ? 1.756 11.586 8.302 1.00 95.50 191 ASN A C 1
ATOM 1616 O O . ASN A 1 191 ? 0.546 11.806 8.411 1.00 95.5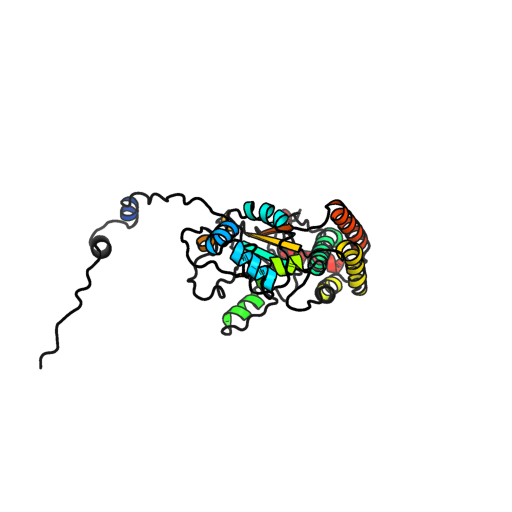0 191 ASN A O 1
ATOM 1620 N N . TYR A 1 192 ? 2.266 10.355 8.261 1.00 96.44 192 TYR A N 1
ATOM 1621 C CA . TYR A 1 192 ? 1.445 9.153 8.384 1.00 96.44 192 TYR A CA 1
ATOM 1622 C C . TYR A 1 192 ? 0.817 8.979 9.773 1.00 96.44 192 TYR A C 1
ATOM 1624 O O . TYR A 1 192 ? -0.291 8.454 9.856 1.00 96.44 192 TYR A O 1
ATOM 1632 N N . GLU A 1 193 ? 1.451 9.479 10.839 1.00 97.88 193 GLU A N 1
ATOM 1633 C CA . GLU A 1 193 ? 0.848 9.510 12.181 1.00 97.88 193 GLU A CA 1
ATOM 1634 C C . GLU A 1 193 ? -0.453 10.325 12.157 1.00 97.88 193 GLU A C 1
ATOM 1636 O O . GLU A 1 193 ? -1.516 9.833 12.530 1.00 97.88 193 GLU A O 1
ATOM 1641 N N . ASN A 1 194 ? -0.415 11.538 11.595 1.00 97.25 194 ASN A N 1
ATOM 1642 C CA . ASN A 1 194 ? -1.604 12.385 11.482 1.00 97.25 194 ASN A CA 1
ATOM 1643 C C . ASN A 1 194 ? -2.701 11.760 10.605 1.00 97.25 194 ASN A C 1
ATOM 1645 O O . ASN A 1 194 ? -3.882 12.039 10.801 1.00 97.25 194 ASN A O 1
ATOM 1649 N N . LYS A 1 195 ? -2.340 10.910 9.635 1.00 96.12 195 LYS A N 1
ATOM 1650 C CA . LYS A 1 195 ? -3.332 10.197 8.819 1.00 96.12 195 LYS A CA 1
ATOM 1651 C C . LYS A 1 195 ? -4.154 9.205 9.643 1.00 96.12 195 LYS A C 1
ATOM 1653 O O . LYS A 1 195 ? -5.306 9.001 9.294 1.00 96.12 195 LYS A O 1
ATOM 1658 N N . LEU A 1 196 ? -3.621 8.646 10.731 1.00 98.25 196 LEU A N 1
ATOM 1659 C CA . LEU A 1 196 ? -4.329 7.686 11.590 1.00 98.25 196 LEU A CA 1
ATOM 1660 C C . LEU A 1 196 ? -5.260 8.327 12.624 1.00 98.25 196 LEU A C 1
ATOM 1662 O O . LEU A 1 196 ? -6.083 7.621 13.202 1.00 98.25 196 LEU A O 1
ATOM 1666 N N . VAL A 1 197 ? -5.172 9.643 12.840 1.00 98.25 197 VAL A N 1
ATOM 1667 C CA . VAL A 1 197 ? -5.983 10.360 13.841 1.00 98.25 197 VAL A CA 1
ATOM 1668 C C . VAL A 1 197 ? -7.477 10.125 13.630 1.00 98.25 197 VAL A C 1
ATOM 1670 O O . VAL A 1 197 ? -8.205 9.931 14.600 1.00 98.25 197 VAL A O 1
ATOM 1673 N N . TRP A 1 198 ? -7.932 10.102 12.374 1.00 98.00 198 TRP A N 1
ATOM 1674 C CA . TRP A 1 198 ? -9.328 9.802 12.061 1.00 98.00 198 TRP A CA 1
ATOM 1675 C C . TRP A 1 198 ? -9.729 8.412 12.572 1.00 98.00 198 TRP A C 1
ATOM 1677 O O . TRP A 1 198 ? -10.664 8.315 13.357 1.00 98.00 198 TRP A O 1
ATOM 1687 N N . LEU A 1 199 ? -8.971 7.366 12.221 1.00 98.56 199 LEU A N 1
ATOM 1688 C CA . LEU A 1 199 ? -9.255 5.987 12.636 1.00 98.56 199 LEU A CA 1
ATOM 1689 C C . LEU A 1 199 ? -9.283 5.842 14.162 1.00 98.56 199 LEU A C 1
ATOM 1691 O O . LEU A 1 199 ? -10.201 5.239 14.708 1.00 98.56 199 LEU A O 1
ATOM 1695 N N . PHE A 1 200 ? -8.301 6.422 14.856 1.00 98.62 200 PHE A N 1
ATOM 1696 C CA . PHE A 1 200 ? -8.213 6.344 16.316 1.00 98.62 200 PHE A CA 1
ATOM 1697 C C . PHE A 1 200 ? -9.413 7.028 16.982 1.00 98.62 200 PHE A C 1
ATOM 1699 O O . PHE A 1 200 ? -10.067 6.425 17.830 1.00 98.62 200 PHE A O 1
ATOM 1706 N N . ASN A 1 201 ? -9.786 8.231 16.533 1.00 98.56 201 ASN A N 1
ATOM 1707 C CA . ASN A 1 201 ? -10.977 8.924 17.033 1.00 98.56 201 ASN A CA 1
ATOM 1708 C C . ASN A 1 201 ? -12.274 8.150 16.745 1.00 98.56 201 ASN A C 1
ATOM 1710 O O . ASN A 1 201 ? -13.153 8.076 17.615 1.00 98.56 201 ASN A O 1
ATOM 1714 N N . THR A 1 202 ? -12.381 7.564 15.547 1.00 98.56 202 THR A N 1
ATOM 1715 C CA . THR A 1 202 ? -13.515 6.728 15.130 1.00 98.56 202 THR A CA 1
ATOM 1716 C C . THR A 1 202 ? -13.675 5.517 16.036 1.00 98.56 202 THR A C 1
ATOM 1718 O O . THR A 1 202 ? -14.801 5.166 16.344 1.00 98.56 202 THR A O 1
ATOM 1721 N N . LEU A 1 203 ? -12.585 4.928 16.531 1.00 98.62 203 LEU A N 1
ATOM 1722 C CA . LEU A 1 203 ? -12.610 3.766 17.430 1.00 98.62 203 LEU A CA 1
ATOM 1723 C C . LEU A 1 203 ? -12.582 4.126 18.926 1.00 98.62 203 LEU A C 1
ATOM 1725 O O . LEU A 1 203 ? -12.622 3.241 19.777 1.00 98.62 203 LEU A O 1
ATOM 1729 N N . GLY A 1 204 ? -12.500 5.417 19.261 1.00 98.44 204 GLY A N 1
ATOM 1730 C CA . GLY A 1 204 ? -12.370 5.878 20.646 1.00 98.44 204 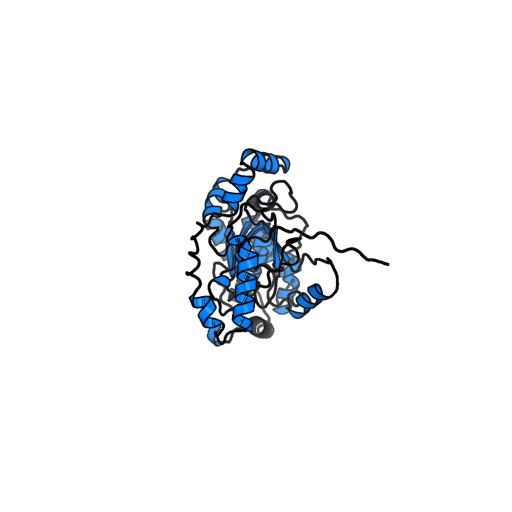GLY A CA 1
ATOM 1731 C C . GLY A 1 204 ? -11.017 5.565 21.294 1.00 98.44 204 GLY A C 1
ATOM 1732 O O . GLY A 1 204 ? -10.944 5.500 22.514 1.00 98.44 204 GLY A O 1
ATOM 1733 N N . ILE A 1 205 ? -9.965 5.382 20.495 1.00 98.50 205 ILE A N 1
ATOM 1734 C CA . ILE A 1 205 ? -8.596 5.125 20.957 1.00 98.50 205 ILE A CA 1
ATOM 1735 C C . ILE A 1 205 ? -7.900 6.458 21.238 1.00 98.50 205 ILE A C 1
ATOM 1737 O O . ILE A 1 205 ? -8.042 7.412 20.467 1.00 98.50 205 ILE A O 1
ATOM 1741 N N . ASP A 1 206 ? -7.095 6.525 22.301 1.00 98.38 206 ASP A N 1
ATOM 1742 C CA . ASP A 1 206 ? -6.243 7.687 22.548 1.00 98.38 206 ASP A CA 1
ATOM 1743 C C . ASP A 1 206 ? -5.243 7.898 21.397 1.00 98.38 206 ASP A C 1
ATOM 1745 O O . ASP A 1 206 ? -4.391 7.061 21.096 1.00 98.38 206 ASP A O 1
ATOM 1749 N N . THR A 1 207 ? -5.326 9.064 20.755 1.00 98.31 207 THR A N 1
ATOM 1750 C CA . THR A 1 207 ? -4.434 9.450 19.654 1.00 98.31 207 THR A CA 1
ATOM 1751 C C . THR A 1 207 ? -2.961 9.536 20.063 1.00 98.31 207 THR A C 1
ATOM 1753 O O . THR A 1 207 ? -2.098 9.456 19.190 1.00 98.31 207 THR A O 1
ATOM 1756 N N . SER A 1 208 ? -2.644 9.656 21.360 1.00 97.62 208 SER A N 1
ATOM 1757 C CA . SER A 1 208 ? -1.254 9.620 21.835 1.00 97.62 208 SER A CA 1
ATOM 1758 C C . SER A 1 208 ? -0.571 8.271 21.542 1.00 97.62 208 SER A C 1
ATOM 1760 O O . SER A 1 208 ? 0.613 8.239 21.192 1.00 97.62 208 SER A O 1
ATOM 1762 N N . SER A 1 209 ? -1.337 7.173 21.531 1.00 98.50 209 SER A N 1
ATOM 1763 C CA . SER A 1 209 ? -0.859 5.818 21.229 1.00 98.50 209 SER A CA 1
ATOM 1764 C C . SER A 1 209 ? -0.400 5.635 19.776 1.00 98.50 209 SER A C 1
ATOM 1766 O O . SER A 1 209 ? 0.336 4.693 19.477 1.00 98.50 209 SER A O 1
ATOM 1768 N N . ILE A 1 210 ? -0.768 6.543 18.860 1.00 98.62 210 ILE A N 1
ATOM 1769 C CA . ILE A 1 210 ? -0.265 6.536 17.475 1.00 98.62 210 ILE A CA 1
ATOM 1770 C C . ILE A 1 210 ? 1.262 6.661 17.470 1.00 98.62 210 ILE A C 1
ATOM 1772 O O . ILE A 1 210 ? 1.953 5.927 16.760 1.00 98.62 210 ILE A O 1
ATOM 1776 N N . HIS A 1 211 ? 1.793 7.577 18.281 1.00 98.44 211 HIS A N 1
ATOM 1777 C CA . HIS A 1 211 ? 3.227 7.830 18.337 1.00 98.44 211 HIS A CA 1
ATOM 1778 C C . HIS A 1 211 ? 4.000 6.620 18.882 1.00 98.44 211 HIS A C 1
ATOM 1780 O O . HIS A 1 211 ? 5.082 6.284 18.392 1.00 98.44 211 HIS A O 1
ATOM 1786 N N . GLU A 1 212 ? 3.428 5.928 19.868 1.00 98.44 212 GLU A N 1
ATOM 1787 C CA . GLU A 1 212 ? 3.997 4.712 20.453 1.00 98.44 212 GLU A CA 1
ATOM 1788 C C . GLU A 1 212 ? 4.056 3.573 19.424 1.00 98.44 212 GLU A C 1
ATOM 1790 O O . GLU A 1 212 ? 5.117 2.972 19.236 1.00 98.44 212 GLU A O 1
ATOM 1795 N N . ALA A 1 213 ? 2.980 3.358 18.658 1.00 98.56 213 ALA A N 1
ATOM 1796 C CA . ALA A 1 213 ? 2.957 2.379 17.569 1.00 98.56 213 ALA A CA 1
ATOM 1797 C C . ALA A 1 213 ? 4.036 2.663 16.506 1.00 98.56 213 ALA A C 1
ATO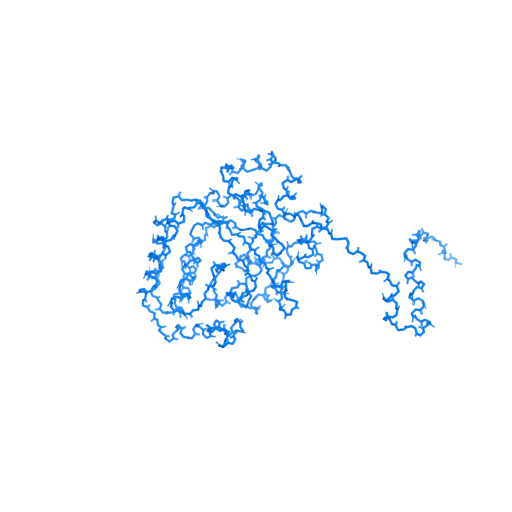M 1799 O O . ALA A 1 213 ? 4.751 1.759 16.060 1.00 98.56 213 ALA A O 1
ATOM 1800 N N . PHE A 1 214 ? 4.211 3.935 16.129 1.00 98.44 214 PHE A N 1
ATOM 1801 C CA . PHE A 1 214 ? 5.282 4.334 15.214 1.00 98.44 214 PHE A CA 1
ATOM 1802 C C . PHE A 1 214 ? 6.674 4.170 15.817 1.00 98.44 214 PHE A C 1
ATOM 1804 O O . PHE A 1 214 ? 7.613 3.837 15.095 1.00 98.44 214 PHE A O 1
ATOM 1811 N N . THR A 1 215 ? 6.822 4.371 17.124 1.00 98.19 215 THR A N 1
ATOM 1812 C CA . THR A 1 215 ? 8.093 4.166 17.826 1.00 98.19 215 THR A CA 1
ATOM 1813 C C . THR A 1 215 ? 8.532 2.704 17.756 1.00 98.19 215 THR A C 1
ATOM 1815 O O . THR A 1 215 ? 9.694 2.450 17.435 1.00 98.19 215 THR A O 1
ATOM 1818 N N . ILE A 1 216 ? 7.608 1.751 17.938 1.00 98.38 216 ILE A N 1
ATOM 1819 C CA . ILE A 1 216 ? 7.875 0.314 17.745 1.00 98.38 216 ILE A CA 1
ATOM 1820 C C . ILE A 1 216 ? 8.383 0.061 16.321 1.00 98.38 216 ILE A C 1
ATOM 1822 O O . ILE A 1 216 ? 9.452 -0.515 16.123 1.00 98.38 216 ILE A O 1
ATOM 1826 N N . GLY A 1 217 ? 7.661 0.548 15.310 1.00 97.06 217 GLY A N 1
ATOM 1827 C CA . GLY A 1 217 ? 8.059 0.361 13.916 1.00 97.06 217 GLY A CA 1
ATOM 1828 C C . GLY A 1 217 ? 9.417 0.983 13.580 1.00 97.06 217 GLY A C 1
ATOM 1829 O O . GLY A 1 217 ? 10.267 0.333 12.976 1.00 97.06 217 GLY A O 1
ATOM 1830 N N . ARG A 1 218 ? 9.676 2.222 14.011 1.00 96.94 218 ARG A N 1
ATOM 1831 C CA . ARG A 1 218 ? 10.963 2.899 13.783 1.00 96.94 218 ARG A CA 1
ATOM 1832 C C . ARG A 1 218 ? 12.119 2.168 14.461 1.00 96.94 218 ARG A C 1
ATOM 1834 O O . ARG A 1 218 ? 13.201 2.104 13.880 1.00 96.94 218 ARG A O 1
ATOM 1841 N N . TYR A 1 219 ? 11.906 1.593 15.643 1.00 97.00 219 TYR A N 1
ATOM 1842 C CA . TYR A 1 219 ? 12.935 0.822 16.338 1.00 97.00 219 TYR A CA 1
ATOM 1843 C C . TYR A 1 219 ? 13.434 -0.366 15.501 1.00 97.00 219 TYR A C 1
ATOM 1845 O O . TYR A 1 219 ? 14.642 -0.561 15.386 1.00 97.00 219 TYR A O 1
ATOM 1853 N N . HIS A 1 220 ? 12.527 -1.105 14.853 1.00 96.00 220 HIS A N 1
ATOM 1854 C CA . HIS A 1 220 ? 12.894 -2.274 14.042 1.00 96.00 220 HIS A CA 1
ATOM 1855 C C . HIS A 1 220 ? 13.279 -1.940 12.595 1.00 96.00 220 HIS A C 1
ATOM 1857 O O . HIS A 1 220 ? 14.075 -2.661 11.999 1.00 96.00 220 HIS A O 1
ATOM 1863 N N . LEU A 1 221 ? 12.719 -0.871 12.012 1.00 94.56 221 LEU A N 1
ATOM 1864 C CA . LEU A 1 221 ? 12.757 -0.635 10.559 1.00 94.56 221 LEU A CA 1
ATOM 1865 C C . LEU A 1 221 ? 13.622 0.566 10.119 1.00 94.56 221 LEU A C 1
ATOM 1867 O O . LEU A 1 221 ? 13.851 0.746 8.923 1.00 94.56 221 LEU A O 1
ATOM 1871 N N . SER A 1 222 ? 14.096 1.417 11.039 1.00 79.94 222 SER A N 1
ATOM 1872 C CA . SER A 1 222 ? 14.726 2.713 10.693 1.00 79.94 222 SER A CA 1
ATOM 1873 C C . SER A 1 222 ? 16.073 2.633 9.968 1.00 79.94 222 SER A C 1
ATOM 1875 O O . SER A 1 222 ? 16.442 3.584 9.281 1.00 79.94 222 SER A O 1
ATOM 1877 N N . ALA A 1 223 ? 16.809 1.528 10.089 1.00 77.31 223 ALA A N 1
ATOM 1878 C CA . ALA A 1 223 ? 18.139 1.390 9.490 1.00 77.31 223 ALA A CA 1
ATOM 1879 C C . ALA A 1 223 ? 18.116 1.071 7.980 1.00 77.31 223 ALA A C 1
ATOM 1881 O O . ALA A 1 223 ? 19.171 0.958 7.356 1.00 77.31 223 ALA A O 1
ATOM 1882 N N . GLU A 1 224 ? 16.931 0.911 7.389 1.00 83.88 224 GLU A N 1
ATOM 1883 C CA . GLU A 1 224 ? 16.773 0.135 6.163 1.00 83.88 224 GLU A CA 1
ATOM 1884 C C . GLU A 1 224 ? 16.208 0.910 4.973 1.00 83.88 224 GLU A C 1
ATOM 1886 O O . GLU A 1 224 ? 15.839 2.087 5.035 1.00 83.88 224 GLU A O 1
ATOM 1891 N N . LYS A 1 225 ? 16.184 0.204 3.840 1.00 90.44 225 LYS A N 1
ATOM 1892 C CA . LYS A 1 225 ? 15.561 0.620 2.580 1.00 90.44 225 LYS A CA 1
ATOM 1893 C C . LYS A 1 225 ? 14.049 0.734 2.725 1.00 90.44 225 LYS A C 1
ATOM 1895 O O . LYS A 1 225 ? 13.474 0.220 3.673 1.00 90.44 225 LYS A O 1
ATOM 1900 N N . GLY A 1 226 ? 13.410 1.413 1.780 1.00 93.75 226 GLY A N 1
ATOM 1901 C CA . GLY A 1 226 ? 11.957 1.485 1.694 1.00 93.75 226 GLY A CA 1
ATOM 1902 C C . GLY A 1 226 ? 11.320 0.136 1.354 1.00 93.75 226 GLY A C 1
ATOM 1903 O O . GLY A 1 226 ? 11.987 -0.897 1.293 1.00 93.75 226 GLY A O 1
ATOM 1904 N N . ILE A 1 227 ? 10.021 0.167 1.084 1.00 95.12 227 ILE A N 1
ATOM 1905 C CA . ILE A 1 227 ? 9.256 -0.992 0.625 1.00 95.12 227 ILE A CA 1
ATOM 1906 C C . ILE A 1 227 ? 8.935 -0.871 -0.858 1.00 95.12 227 ILE A C 1
ATOM 1908 O O . ILE A 1 227 ? 8.783 0.233 -1.390 1.00 95.12 227 ILE A O 1
ATOM 1912 N N . LEU A 1 228 ? 8.827 -2.013 -1.531 1.00 95.31 228 LEU A N 1
ATOM 1913 C CA . LEU A 1 228 ? 8.310 -2.090 -2.890 1.00 95.31 228 LEU A CA 1
ATOM 1914 C C . LEU A 1 228 ? 6.974 -2.820 -2.858 1.00 95.31 228 LEU A C 1
ATOM 1916 O O . LEU A 1 228 ? 6.891 -3.971 -2.442 1.00 95.31 228 LEU A O 1
ATOM 1920 N N . ILE A 1 229 ? 5.938 -2.150 -3.335 1.00 95.44 229 ILE A N 1
ATOM 1921 C CA . ILE A 1 229 ? 4.600 -2.704 -3.474 1.00 95.44 229 ILE A CA 1
ATOM 1922 C C . ILE A 1 229 ? 4.401 -3.101 -4.932 1.00 95.44 229 ILE A C 1
ATOM 1924 O O . ILE A 1 229 ? 4.690 -2.313 -5.827 1.00 95.44 229 ILE A O 1
ATOM 1928 N N . GLN A 1 230 ? 3.903 -4.308 -5.168 1.00 93.94 230 GLN A N 1
ATOM 1929 C CA . GLN A 1 230 ? 3.497 -4.805 -6.476 1.00 93.94 230 GLN A CA 1
ATOM 1930 C C . GLN A 1 230 ? 1.999 -5.096 -6.444 1.00 93.94 230 GLN A C 1
ATOM 1932 O O . GLN A 1 230 ? 1.548 -5.929 -5.658 1.00 93.94 230 GLN A O 1
ATOM 1937 N N . VAL A 1 231 ? 1.245 -4.404 -7.294 1.00 91.62 231 VAL A N 1
ATOM 1938 C CA . VAL A 1 231 ? -0.219 -4.456 -7.307 1.00 91.62 231 VAL A CA 1
ATOM 1939 C C . VAL A 1 231 ? -0.701 -5.292 -8.483 1.00 91.62 231 VAL A C 1
ATOM 1941 O O . VAL A 1 231 ? -0.231 -5.137 -9.613 1.00 91.62 231 VAL A O 1
ATOM 1944 N N . PHE A 1 232 ? -1.661 -6.160 -8.199 1.00 87.38 232 PHE A N 1
ATOM 1945 C CA . PHE A 1 232 ? -2.343 -7.015 -9.151 1.00 87.38 232 PHE A CA 1
ATOM 1946 C C . PHE A 1 232 ? -3.850 -6.824 -9.017 1.00 87.38 232 PHE A C 1
ATOM 1948 O O . PHE A 1 232 ? -4.367 -6.627 -7.918 1.00 87.38 232 PHE A O 1
ATOM 1955 N N . ASP A 1 233 ? -4.548 -6.931 -10.136 1.00 81.19 233 ASP A N 1
ATOM 1956 C CA . ASP A 1 233 ? -5.998 -6.957 -10.214 1.00 81.19 233 ASP A CA 1
ATOM 1957 C C . ASP A 1 233 ? -6.445 -8.272 -10.851 1.00 81.19 233 ASP A C 1
ATOM 1959 O O . ASP A 1 233 ? -6.258 -8.503 -12.047 1.00 81.19 233 ASP A O 1
ATOM 1963 N N . MET A 1 234 ? -7.073 -9.126 -10.044 1.00 74.88 234 MET A N 1
ATOM 1964 C CA . MET A 1 234 ? -7.580 -10.427 -10.474 1.00 74.88 234 MET A CA 1
ATOM 1965 C C . MET A 1 234 ? -9.056 -10.382 -10.902 1.00 74.88 234 MET A C 1
ATOM 1967 O O . MET A 1 234 ? -9.622 -11.421 -11.238 1.00 74.88 234 MET A O 1
ATOM 1971 N N . SER A 1 235 ? -9.705 -9.210 -10.915 1.00 67.69 235 SER A N 1
ATOM 1972 C CA . SER A 1 235 ? -11.120 -9.066 -11.299 1.00 67.69 235 SER A CA 1
ATOM 1973 C C . SER A 1 235 ? -11.375 -9.516 -12.736 1.00 67.69 235 SER A C 1
ATOM 1975 O O . SER A 1 235 ? -12.402 -10.121 -13.019 1.00 67.69 235 SER A O 1
ATOM 1977 N N . HIS A 1 236 ? -10.399 -9.344 -13.629 1.00 61.44 236 HIS A N 1
ATOM 1978 C CA . HIS A 1 236 ? -10.492 -9.791 -15.018 1.00 61.44 236 HIS A CA 1
ATOM 1979 C C . HIS A 1 236 ? -10.607 -11.319 -15.188 1.00 61.44 236 HIS A C 1
ATOM 1981 O O . HIS A 1 236 ? -11.035 -11.775 -16.248 1.00 61.44 236 HIS A O 1
ATOM 1987 N N . PHE A 1 237 ? -10.265 -12.113 -14.166 1.00 63.47 237 PHE A N 1
ATOM 1988 C CA . PHE A 1 237 ? -10.494 -13.562 -14.166 1.00 63.47 237 PHE A CA 1
ATOM 1989 C C . PHE A 1 237 ? -11.937 -13.943 -13.813 1.00 63.47 237 PHE A C 1
ATOM 1991 O O . PHE A 1 237 ? -12.329 -15.092 -14.010 1.00 63.47 237 PHE A O 1
ATOM 1998 N N . ASN A 1 238 ? -12.740 -12.995 -13.319 1.00 57.88 238 ASN A N 1
ATOM 1999 C CA . ASN A 1 238 ? -14.151 -13.194 -13.025 1.00 57.88 238 ASN A CA 1
ATOM 2000 C C . ASN A 1 238 ? -15.009 -12.184 -13.811 1.00 57.88 238 ASN A C 1
ATOM 2002 O O . ASN A 1 238 ? -15.203 -11.060 -13.351 1.00 57.88 238 ASN A O 1
ATOM 2006 N N . PRO A 1 239 ? -15.582 -12.580 -14.963 1.00 51.97 239 PRO A N 1
ATOM 2007 C CA . PRO A 1 239 ? -16.342 -11.672 -15.827 1.00 51.97 239 PRO A CA 1
ATOM 2008 C C . PRO A 1 239 ? -17.654 -11.167 -15.203 1.00 51.97 239 PRO A C 1
ATOM 2010 O O . PRO A 1 239 ? -18.338 -10.352 -15.811 1.00 51.97 239 PRO A O 1
ATOM 2013 N N . TRP A 1 240 ? -18.020 -11.657 -14.016 1.00 46.50 240 TRP A N 1
ATOM 2014 C CA . TRP A 1 240 ? -19.265 -11.327 -13.325 1.00 46.50 240 TRP A CA 1
ATOM 2015 C C . TRP A 1 240 ? -19.092 -10.300 -12.200 1.00 46.50 240 TRP A C 1
ATOM 2017 O O . TRP A 1 240 ? -20.077 -9.955 -11.553 1.00 46.50 240 TRP A O 1
ATOM 2027 N N . LYS A 1 241 ? -17.865 -9.834 -11.926 1.00 52.78 241 LYS A N 1
ATOM 2028 C CA . LYS A 1 241 ? -17.597 -8.797 -10.917 1.00 52.78 241 LYS A CA 1
ATOM 2029 C C . LYS A 1 241 ? -17.357 -7.444 -11.581 1.00 52.78 241 LYS A C 1
ATOM 2031 O O . LYS A 1 241 ? -16.746 -7.377 -12.644 1.00 52.78 241 LYS A O 1
ATOM 2036 N N . GLU A 1 242 ? -17.809 -6.374 -10.927 1.00 50.97 242 GLU A N 1
ATOM 2037 C CA . GLU A 1 242 ? -17.454 -5.008 -11.319 1.00 50.97 242 GLU A CA 1
ATOM 2038 C C . GLU A 1 242 ? -15.930 -4.830 -11.264 1.00 50.97 242 GLU A C 1
ATOM 2040 O O . GLU A 1 242 ? -15.264 -5.284 -10.326 1.00 50.97 242 GLU A O 1
ATOM 2045 N N . TYR A 1 243 ? -15.380 -4.206 -12.303 1.00 55.91 243 TYR A N 1
ATOM 2046 C CA . TYR A 1 243 ? -13.954 -3.918 -12.395 1.00 55.91 243 TYR A CA 1
ATOM 2047 C C . TYR A 1 243 ? -13.576 -2.776 -11.453 1.00 55.91 243 TYR A C 1
ATOM 2049 O O . TYR A 1 243 ? -14.406 -1.937 -11.102 1.00 55.91 243 TYR A O 1
ATOM 2057 N N . TYR A 1 244 ? -12.302 -2.713 -11.072 1.00 59.66 244 TYR A N 1
ATOM 2058 C CA . TYR A 1 244 ? -11.782 -1.527 -10.404 1.00 59.66 244 TYR A CA 1
ATOM 2059 C C . TYR A 1 244 ? -11.930 -0.318 -11.313 1.00 59.66 244 TYR A C 1
ATOM 2061 O O . TYR A 1 244 ? -11.600 -0.378 -12.498 1.00 59.66 244 TYR A O 1
ATOM 2069 N N . GLU A 1 245 ? -12.343 0.800 -10.728 1.00 52.75 245 GLU A N 1
ATOM 2070 C CA . GLU A 1 245 ? -12.215 2.105 -11.359 1.00 52.75 245 GLU A CA 1
ATOM 2071 C C . GLU A 1 245 ? -10.723 2.467 -11.409 1.00 52.75 245 GLU A C 1
ATOM 2073 O O . GLU A 1 245 ? -10.190 3.215 -10.597 1.00 52.75 245 GLU A O 1
ATOM 2078 N N . LEU A 1 246 ? -9.981 1.887 -12.344 1.00 51.47 246 LEU A N 1
ATOM 2079 C CA . LEU A 1 246 ? -8.727 2.490 -12.763 1.00 51.47 246 LEU A CA 1
ATOM 2080 C C . LEU A 1 246 ? -9.133 3.745 -13.532 1.00 51.47 246 LEU A C 1
ATOM 2082 O O . LEU A 1 246 ? -9.850 3.644 -14.524 1.00 51.47 246 LEU A O 1
ATOM 2086 N N . SER A 1 247 ? -8.756 4.937 -13.058 1.00 45.06 247 SER A N 1
ATOM 2087 C CA . SER A 1 247 ? -9.069 6.137 -13.833 1.00 45.06 247 SER A CA 1
ATOM 2088 C C . SER A 1 247 ? -8.208 6.121 -15.095 1.00 45.06 247 SER A C 1
ATOM 2090 O O . SER A 1 247 ? -7.024 6.476 -15.065 1.00 45.06 247 SER A O 1
ATOM 2092 N N . ASP A 1 248 ? -8.819 5.731 -16.208 1.00 41.66 248 ASP A N 1
ATOM 2093 C CA . ASP A 1 248 ? -8.248 5.827 -17.554 1.00 41.66 248 ASP A CA 1
ATOM 2094 C C . ASP A 1 248 ? -7.841 7.274 -17.901 1.00 41.66 248 ASP A C 1
ATOM 2096 O O . ASP A 1 248 ? -6.981 7.509 -18.750 1.00 41.66 248 ASP A O 1
ATOM 2100 N N . GLU A 1 249 ? -8.395 8.261 -17.191 1.00 38.34 249 GLU A N 1
ATOM 2101 C CA . GLU A 1 249 ? -8.341 9.687 -17.524 1.00 38.34 249 GLU A CA 1
ATOM 2102 C C . GLU A 1 249 ? -6.941 10.320 -17.574 1.00 38.34 249 GLU A C 1
ATOM 2104 O O . GLU A 1 249 ? -6.798 11.423 -18.103 1.00 38.34 249 GLU A O 1
ATOM 2109 N N . GLN A 1 250 ? -5.887 9.668 -17.065 1.00 40.38 250 GLN A N 1
ATOM 2110 C CA . GLN A 1 250 ? -4.533 10.248 -17.072 1.00 40.38 250 GLN A CA 1
ATOM 2111 C C . GLN A 1 250 ? -3.441 9.430 -17.761 1.00 40.38 250 GLN A C 1
ATOM 2113 O O . GLN A 1 250 ? -2.285 9.870 -17.783 1.00 40.38 250 GLN A O 1
ATOM 2118 N N . CYS A 1 251 ? -3.781 8.333 -18.440 1.00 43.72 251 CYS A N 1
ATOM 2119 C CA . CYS A 1 251 ? -2.930 7.874 -19.538 1.00 43.72 251 CYS A CA 1
ATOM 2120 C C . CYS A 1 251 ? -3.204 8.798 -20.731 1.00 43.72 251 CYS A C 1
ATOM 2122 O O . CYS A 1 251 ? -3.998 8.479 -21.610 1.00 43.72 251 CYS A O 1
ATOM 2124 N N . GLY A 1 252 ? -2.613 9.999 -20.705 1.00 37.56 252 GLY A N 1
ATOM 2125 C CA . GLY A 1 252 ? -2.854 11.056 -21.685 1.00 37.56 252 GLY A CA 1
ATOM 2126 C C . GLY A 1 252 ? -2.820 10.529 -23.121 1.00 37.56 252 GLY A C 1
ATOM 2127 O O . GLY A 1 252 ? -1.750 10.225 -23.646 1.00 37.56 252 GLY A O 1
ATOM 2128 N N . GLY A 1 253 ? -4.001 10.438 -23.740 1.00 39.81 253 GLY A N 1
ATOM 2129 C CA . GLY A 1 253 ? -4.171 10.152 -25.164 1.00 39.81 253 GLY A CA 1
ATOM 2130 C C . GLY A 1 253 ? -4.782 8.802 -25.548 1.00 39.81 253 GLY A C 1
ATOM 2131 O O . GLY A 1 253 ? -4.899 8.559 -26.747 1.00 39.81 253 GLY A O 1
ATOM 2132 N N . PHE A 1 254 ? -5.190 7.940 -24.613 1.00 41.88 254 PHE A N 1
ATOM 2133 C CA . PHE A 1 254 ? -5.772 6.641 -24.979 1.00 41.88 254 PHE A CA 1
ATOM 2134 C C . PHE A 1 254 ? -7.299 6.686 -24.977 1.00 41.88 254 PHE A C 1
ATOM 2136 O O . PHE A 1 254 ? -7.928 7.291 -24.114 1.00 41.88 254 PHE A O 1
ATOM 2143 N N . SER A 1 255 ? -7.893 6.064 -25.999 1.00 40.06 255 SER A N 1
ATOM 2144 C CA . SER A 1 255 ? -9.302 5.679 -25.989 1.00 40.06 255 SER A CA 1
ATOM 2145 C C . SER A 1 255 ? -9.594 4.819 -24.758 1.00 40.06 255 SER A C 1
ATOM 2147 O O . SER A 1 255 ? -8.663 4.240 -24.211 1.00 40.06 255 SER A O 1
ATOM 2149 N N . HIS A 1 256 ? -10.870 4.709 -24.380 1.00 45.44 256 HIS A N 1
ATOM 2150 C CA . HIS A 1 256 ? -11.465 3.901 -23.299 1.00 45.44 256 HIS A CA 1
ATOM 2151 C C . HIS A 1 256 ? -11.171 2.378 -23.386 1.00 45.44 256 HIS A C 1
ATOM 2153 O O . HIS A 1 256 ? -12.060 1.545 -23.218 1.00 45.44 256 HIS A O 1
ATOM 2159 N N . SER A 1 257 ? -9.957 1.990 -23.766 1.00 41.16 257 SER A N 1
ATOM 2160 C CA . SER A 1 257 ? -9.491 0.619 -23.850 1.00 41.16 257 SER A CA 1
ATOM 2161 C C . SER A 1 257 ? -9.157 0.165 -22.435 1.00 41.16 257 SER A C 1
ATOM 2163 O O . SER A 1 257 ? -8.298 0.785 -21.806 1.00 41.16 257 SER A O 1
ATOM 2165 N N . PRO A 1 258 ? -9.777 -0.919 -21.940 1.00 48.47 258 PRO A N 1
ATOM 2166 C CA . PRO A 1 258 ? -9.456 -1.465 -20.633 1.00 48.47 258 PRO A CA 1
ATOM 2167 C C . PRO A 1 258 ? -7.945 -1.662 -20.494 1.00 48.47 258 PRO A C 1
ATOM 2169 O O . PRO A 1 258 ? -7.304 -2.202 -21.397 1.00 48.47 258 PRO A O 1
ATOM 2172 N N . ILE A 1 259 ? -7.366 -1.293 -19.349 1.00 52.78 259 ILE A N 1
ATOM 2173 C CA . ILE A 1 259 ? -5.934 -1.496 -19.064 1.00 52.78 259 ILE A CA 1
ATOM 2174 C C . ILE A 1 259 ? -5.497 -2.952 -19.319 1.00 52.78 259 ILE A C 1
ATOM 2176 O O . ILE A 1 259 ? -4.376 -3.198 -19.756 1.00 52.78 259 ILE A O 1
ATOM 2180 N N . SER A 1 260 ? -6.397 -3.928 -19.163 1.00 49.28 260 SER A N 1
ATOM 2181 C CA . SER A 1 260 ? -6.142 -5.329 -19.520 1.00 49.28 260 SER A CA 1
ATOM 2182 C C . SER A 1 260 ? -5.801 -5.550 -21.006 1.00 49.28 260 SER A C 1
ATOM 2184 O O . SER A 1 260 ? -5.043 -6.465 -21.318 1.00 49.28 260 SER A O 1
ATOM 2186 N N . GLU A 1 261 ? -6.296 -4.725 -21.931 1.00 51.78 261 GLU A N 1
ATOM 2187 C CA . GLU A 1 261 ? -5.934 -4.751 -23.357 1.00 51.78 261 GLU A CA 1
ATOM 2188 C C . GLU A 1 261 ? -4.557 -4.126 -23.613 1.00 51.78 261 GLU A C 1
ATOM 2190 O O . GLU A 1 261 ? -3.789 -4.639 -24.426 1.00 51.78 261 GLU A O 1
ATOM 2195 N N . ILE A 1 262 ? -4.206 -3.083 -22.858 1.00 54.84 262 ILE A N 1
ATOM 2196 C CA . ILE A 1 262 ? -2.877 -2.456 -22.865 1.00 54.84 262 ILE A CA 1
ATOM 2197 C C . ILE A 1 262 ? -1.815 -3.425 -22.308 1.00 54.84 262 ILE A C 1
ATOM 2199 O O . ILE A 1 262 ? -0.737 -3.591 -22.889 1.00 54.84 262 ILE A O 1
ATOM 2203 N N . ILE A 1 263 ? -2.134 -4.110 -21.204 1.00 54.47 263 ILE A N 1
ATOM 2204 C CA . ILE A 1 263 ? -1.264 -5.083 -20.525 1.00 54.47 263 ILE A CA 1
ATOM 2205 C C . ILE A 1 263 ? -1.039 -6.331 -21.387 1.00 54.47 263 ILE A C 1
ATOM 2207 O O . ILE A 1 263 ? 0.065 -6.877 -21.390 1.00 54.47 263 ILE A O 1
ATOM 2211 N N . LYS A 1 264 ? -2.038 -6.753 -22.181 1.00 56.62 264 LYS A N 1
ATOM 2212 C CA . LYS A 1 264 ? -1.923 -7.890 -23.119 1.00 56.62 264 LYS A CA 1
ATOM 2213 C C . LYS A 1 264 ? -0.856 -7.695 -24.205 1.00 56.62 264 LYS A C 1
ATOM 2215 O O . LYS A 1 264 ? -0.493 -8.667 -24.858 1.00 56.62 264 LYS A O 1
ATOM 2220 N N . GLY A 1 265 ? -0.301 -6.486 -24.353 1.00 55.28 265 GLY A N 1
ATOM 2221 C CA . GLY A 1 265 ? 1.076 -6.312 -24.818 1.00 55.28 265 GLY A CA 1
ATOM 2222 C C . GLY A 1 265 ? 1.368 -6.836 -26.223 1.00 55.28 265 GLY A C 1
ATOM 2223 O O . GLY A 1 265 ? 2.418 -7.435 -26.439 1.00 55.28 265 GLY A O 1
ATOM 2224 N N . THR A 1 266 ? 0.470 -6.610 -27.180 1.00 50.66 266 THR A N 1
ATOM 2225 C CA . THR A 1 266 ? 0.633 -7.143 -28.541 1.00 50.66 266 THR A CA 1
ATOM 2226 C C . THR A 1 266 ? 1.477 -6.266 -29.470 1.00 50.66 266 THR A C 1
ATOM 2228 O O . THR A 1 266 ? 1.824 -6.721 -30.556 1.00 50.66 266 THR A O 1
ATOM 2231 N N . ASP A 1 267 ? 1.825 -5.039 -29.071 1.00 49.38 267 ASP A N 1
ATOM 2232 C CA . ASP A 1 267 ? 2.563 -4.079 -29.906 1.00 49.38 267 ASP A CA 1
ATOM 2233 C C . ASP A 1 267 ? 3.768 -3.491 -29.133 1.00 49.38 267 ASP A C 1
ATOM 2235 O O . ASP A 1 267 ? 3.696 -3.327 -27.908 1.00 49.38 267 ASP A O 1
ATOM 2239 N N . PRO A 1 268 ? 4.887 -3.129 -29.796 1.00 47.47 268 PRO A N 1
ATOM 2240 C CA . PRO A 1 268 ? 6.003 -2.408 -29.185 1.00 47.47 268 PRO A CA 1
ATOM 2241 C C . PRO A 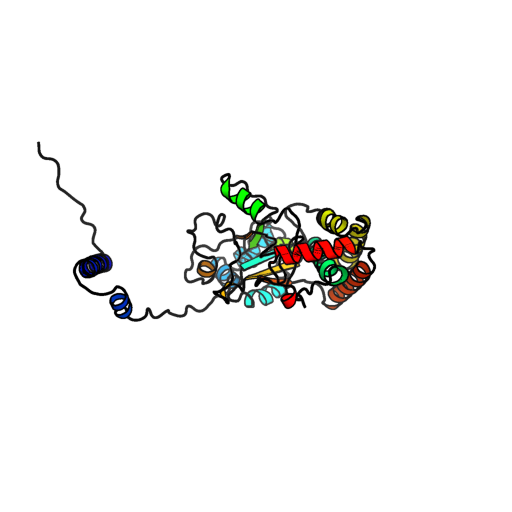1 268 ? 5.671 -0.922 -28.936 1.00 47.47 268 PRO A C 1
ATOM 2243 O O . PRO A 1 268 ? 6.575 -0.096 -28.812 1.00 47.47 268 PRO A O 1
ATOM 2246 N N . SER A 1 269 ? 4.383 -0.564 -28.882 1.00 46.75 269 SER A N 1
ATOM 2247 C CA . SER A 1 269 ? 3.910 0.790 -28.611 1.00 46.75 269 SER A CA 1
ATOM 2248 C C . SER A 1 269 ? 4.346 1.275 -27.224 1.00 46.75 269 SER A C 1
ATOM 2250 O O . SER A 1 269 ? 4.574 0.483 -26.309 1.00 46.75 269 SER A O 1
ATOM 2252 N N . SER A 1 270 ? 4.465 2.599 -27.097 1.00 54.19 270 SER A N 1
ATOM 2253 C CA . SER A 1 270 ? 5.014 3.338 -25.954 1.00 54.19 270 SER A CA 1
ATOM 2254 C C . SER A 1 270 ? 4.636 2.753 -24.590 1.00 54.19 270 SER A C 1
ATOM 2256 O O . SER A 1 270 ? 3.462 2.731 -24.228 1.00 54.19 270 SER A O 1
ATOM 2258 N N . PHE A 1 271 ? 5.641 2.338 -23.815 1.00 60.34 271 PHE A N 1
ATOM 2259 C CA . PHE A 1 271 ? 5.472 2.000 -22.403 1.00 60.34 271 PHE A CA 1
ATOM 2260 C C . PHE A 1 271 ? 4.962 3.221 -21.649 1.00 60.34 271 PHE A C 1
ATOM 2262 O O . PHE A 1 271 ? 5.638 4.251 -21.618 1.00 60.34 271 PHE A O 1
ATOM 2269 N N . PHE A 1 272 ? 3.810 3.101 -20.995 1.00 66.00 272 PHE A N 1
ATOM 2270 C CA . PHE A 1 272 ? 3.423 4.086 -19.996 1.00 66.00 272 PHE A CA 1
ATOM 2271 C C . PHE A 1 272 ? 4.413 4.017 -18.851 1.00 66.00 272 PHE A C 1
ATOM 2273 O O . PHE A 1 272 ? 4.675 2.950 -18.298 1.00 66.00 272 PHE A O 1
ATOM 2280 N N . TRP A 1 273 ? 4.996 5.157 -18.499 1.00 67.69 273 TRP A N 1
ATOM 2281 C CA . TRP A 1 273 ? 5.938 5.183 -17.389 1.00 67.69 273 TRP A CA 1
ATOM 2282 C C . TRP A 1 273 ? 5.221 5.113 -16.037 1.00 67.69 273 TRP A C 1
ATOM 2284 O O . TRP A 1 273 ? 5.828 4.693 -15.054 1.00 67.69 273 TRP A O 1
ATOM 2294 N N . GLN A 1 274 ? 3.936 5.488 -15.998 1.00 74.81 274 GLN A N 1
ATOM 2295 C CA . GLN A 1 274 ? 3.105 5.511 -14.799 1.00 74.81 274 GLN A CA 1
ATOM 2296 C C . GLN A 1 274 ? 1.658 5.083 -15.082 1.00 74.81 274 GLN A C 1
ATOM 2298 O O . GLN A 1 274 ? 1.130 5.362 -16.156 1.00 74.81 274 GLN A O 1
ATOM 2303 N N . ILE A 1 275 ? 1.027 4.465 -14.089 1.00 78.31 275 ILE A N 1
ATOM 2304 C CA . ILE A 1 275 ? -0.394 4.106 -14.022 1.00 78.31 275 ILE A CA 1
ATOM 2305 C C . ILE A 1 275 ? -0.960 4.704 -12.733 1.00 78.31 275 ILE A C 1
ATOM 2307 O O . ILE A 1 275 ? -0.231 4.891 -11.755 1.00 78.31 275 ILE A O 1
ATOM 2311 N N . ARG A 1 276 ? -2.253 5.034 -12.726 1.00 77.88 276 ARG A N 1
ATOM 2312 C CA . ARG A 1 276 ? -2.941 5.566 -11.548 1.00 77.88 276 ARG A CA 1
ATOM 2313 C C . ARG A 1 276 ? -4.171 4.726 -11.244 1.00 77.88 276 ARG A C 1
ATOM 2315 O O . ARG A 1 276 ? -4.998 4.511 -12.120 1.00 77.88 276 ARG A O 1
ATOM 2322 N N . MET A 1 277 ? -4.271 4.262 -10.005 1.00 79.50 277 MET A N 1
ATOM 2323 C CA . MET A 1 277 ? -5.438 3.538 -9.502 1.00 79.50 277 MET A CA 1
ATOM 2324 C C . MET A 1 277 ? -6.244 4.466 -8.594 1.00 79.50 277 MET A C 1
ATOM 2326 O O . MET A 1 277 ? -5.665 5.070 -7.688 1.00 79.50 277 MET A O 1
ATOM 2330 N N . LEU A 1 278 ? -7.549 4.603 -8.844 1.00 78.50 278 LEU A N 1
ATOM 2331 C CA . LEU A 1 278 ? -8.444 5.360 -7.971 1.00 78.50 278 LEU A CA 1
ATOM 2332 C C . LEU A 1 278 ? -8.656 4.577 -6.676 1.00 78.50 278 LEU A C 1
ATOM 2334 O O . LEU A 1 278 ? -8.978 3.393 -6.707 1.00 78.50 278 LEU A O 1
ATOM 2338 N N . MET A 1 279 ? -8.481 5.244 -5.543 1.00 84.25 279 MET A N 1
ATOM 2339 C CA . MET A 1 279 ? -8.647 4.658 -4.223 1.00 84.25 279 MET A CA 1
ATOM 2340 C C . MET A 1 279 ? -10.083 4.870 -3.736 1.00 84.25 279 MET A C 1
ATOM 2342 O O . MET A 1 279 ? -10.433 5.976 -3.334 1.00 84.25 279 MET A O 1
ATOM 2346 N N . SER A 1 280 ? -10.898 3.818 -3.744 1.00 83.81 280 SER A N 1
ATOM 2347 C CA . SER A 1 280 ? -12.271 3.810 -3.227 1.00 83.81 280 SER A CA 1
ATOM 2348 C C . SER A 1 280 ? -12.473 2.794 -2.104 1.00 83.81 280 SER A C 1
ATOM 2350 O O . SER A 1 280 ? -11.832 1.732 -2.078 1.00 83.81 280 SER A O 1
ATOM 2352 N N . ASN A 1 281 ? -13.408 3.110 -1.201 1.00 88.00 281 ASN A N 1
ATOM 2353 C CA . ASN A 1 281 ? -13.785 2.226 -0.098 1.00 88.00 281 ASN A CA 1
ATOM 2354 C C . ASN A 1 281 ? -14.364 0.890 -0.587 1.00 88.00 281 ASN A C 1
ATOM 2356 O O . ASN A 1 281 ? -13.980 -0.151 -0.067 1.00 88.00 281 ASN A O 1
ATOM 2360 N N . ARG A 1 282 ? -15.213 0.907 -1.621 1.00 84.00 282 ARG A N 1
ATOM 2361 C CA . ARG A 1 282 ? -15.910 -0.285 -2.136 1.00 84.00 282 ARG A CA 1
ATOM 2362 C C . ARG A 1 282 ? -14.971 -1.314 -2.767 1.00 84.00 282 ARG A C 1
ATOM 2364 O O . ARG A 1 282 ? -15.146 -2.514 -2.566 1.00 84.00 282 ARG A O 1
ATOM 2371 N N . HIS A 1 283 ? -13.965 -0.848 -3.510 1.00 79.44 283 HIS A N 1
ATOM 2372 C CA . HIS A 1 283 ? -13.113 -1.725 -4.311 1.00 79.44 283 HIS A CA 1
ATOM 2373 C C . HIS A 1 283 ? -11.686 -1.800 -3.762 1.00 79.44 283 HIS A C 1
ATOM 2375 O O . HIS A 1 283 ? -11.262 -2.846 -3.280 1.00 79.44 283 HIS A O 1
ATOM 2381 N N . THR A 1 284 ? -10.914 -0.714 -3.818 1.00 85.69 284 THR A N 1
ATOM 2382 C CA . THR A 1 284 ? -9.460 -0.789 -3.558 1.00 85.69 284 THR A CA 1
ATOM 2383 C C . THR A 1 284 ? -9.065 -0.857 -2.087 1.00 85.69 284 THR A C 1
ATOM 2385 O O . THR A 1 284 ? -7.969 -1.308 -1.766 1.00 85.69 284 THR A O 1
ATOM 2388 N N . LEU A 1 285 ? -9.940 -0.393 -1.193 1.00 90.62 285 LEU A N 1
ATOM 2389 C CA . LEU A 1 285 ? -9.746 -0.447 0.257 1.00 90.62 285 LEU A CA 1
ATOM 2390 C C . LEU A 1 285 ? -10.591 -1.554 0.898 1.00 90.62 285 LEU A C 1
ATOM 2392 O O . LEU A 1 285 ? -10.715 -1.603 2.116 1.00 90.62 285 LEU A O 1
ATOM 2396 N N . ASN A 1 286 ? -11.158 -2.442 0.079 1.00 91.12 286 ASN A N 1
ATOM 2397 C CA . ASN A 1 286 ? -11.906 -3.605 0.522 1.00 91.12 286 ASN A CA 1
ATOM 2398 C C . ASN A 1 286 ? -10.983 -4.839 0.529 1.00 91.12 286 ASN A C 1
ATOM 2400 O O . ASN A 1 286 ? -10.523 -5.261 -0.545 1.00 91.12 286 ASN A O 1
ATOM 2404 N N . PRO A 1 287 ? -10.710 -5.444 1.700 1.00 91.12 287 PRO A N 1
ATOM 2405 C CA . PRO A 1 287 ? -9.854 -6.621 1.796 1.00 91.12 287 PRO A CA 1
ATOM 2406 C C . PRO A 1 287 ? -10.449 -7.850 1.096 1.00 91.12 287 PRO A C 1
ATOM 2408 O O . PRO A 1 287 ? -9.682 -8.711 0.676 1.00 91.12 287 PRO A O 1
ATOM 2411 N N . HIS A 1 288 ? -11.767 -7.906 0.876 1.00 88.25 288 HIS A N 1
ATOM 2412 C CA . HIS A 1 288 ? -12.463 -8.988 0.160 1.00 88.25 288 HIS A CA 1
ATOM 2413 C C . HIS A 1 288 ? -12.495 -8.797 -1.365 1.00 88.25 288 HIS A C 1
ATOM 2415 O O . HIS A 1 288 ? -13.090 -9.589 -2.103 1.00 88.25 288 HIS A O 1
ATOM 2421 N N . SER A 1 289 ? -11.875 -7.727 -1.861 1.00 84.44 289 SER A N 1
ATOM 2422 C CA . SER A 1 289 ? -11.813 -7.444 -3.289 1.00 84.44 289 SER A CA 1
ATOM 2423 C C . SER A 1 289 ? -10.846 -8.391 -4.027 1.00 84.44 289 SER A C 1
ATOM 2425 O O . SER A 1 289 ? -10.072 -9.126 -3.423 1.00 84.44 289 SER A O 1
ATOM 2427 N N . SER A 1 290 ? -10.863 -8.377 -5.358 1.00 81.25 290 SER A N 1
ATOM 2428 C CA . SER A 1 290 ? -9.946 -9.153 -6.210 1.00 81.25 290 SER A CA 1
ATOM 2429 C C . SER A 1 290 ? -8.527 -8.559 -6.337 1.00 81.25 290 SER A C 1
ATOM 2431 O O . SER A 1 290 ? -7.735 -9.061 -7.136 1.00 81.25 290 SER A O 1
ATOM 2433 N N . LEU A 1 291 ? -8.188 -7.488 -5.606 1.00 85.62 291 LEU A N 1
ATOM 2434 C CA . LEU A 1 291 ? -6.848 -6.898 -5.626 1.00 85.62 291 LEU A CA 1
ATOM 2435 C C . LEU A 1 291 ? -5.888 -7.866 -4.988 1.00 85.62 291 LEU A C 1
ATOM 2437 O O . LEU A 1 291 ? -6.265 -8.597 -4.099 1.00 85.62 291 LEU A O 1
ATOM 2441 N N . TYR A 1 292 ? -4.636 -7.855 -5.371 1.00 87.31 292 TYR A N 1
ATOM 2442 C CA . TYR A 1 292 ? -3.625 -8.637 -4.691 1.00 87.31 292 TYR A CA 1
ATOM 2443 C C . TYR A 1 292 ? -2.370 -7.777 -4.629 1.00 87.31 292 TYR A C 1
ATOM 2445 O O . TYR A 1 292 ? -1.970 -7.177 -5.627 1.00 87.31 292 TYR A O 1
ATOM 2453 N N . ILE A 1 293 ? -1.789 -7.630 -3.444 1.00 91.88 293 ILE A N 1
ATOM 2454 C CA . ILE A 1 293 ? -0.720 -6.673 -3.183 1.00 91.88 293 ILE A CA 1
ATOM 2455 C C . ILE A 1 293 ? 0.443 -7.415 -2.535 1.00 91.88 293 ILE A C 1
ATOM 2457 O O . ILE A 1 293 ? 0.428 -7.721 -1.349 1.00 91.88 293 ILE A O 1
ATOM 2461 N N . LYS A 1 294 ? 1.503 -7.655 -3.309 1.00 92.75 294 LYS A N 1
ATOM 2462 C CA . LYS A 1 294 ? 2.770 -8.158 -2.765 1.00 92.75 294 LYS A CA 1
ATOM 2463 C C . LYS A 1 294 ? 3.587 -6.989 -2.237 1.00 92.75 294 LYS A C 1
ATOM 2465 O O . LYS A 1 294 ? 3.854 -6.041 -2.975 1.00 92.75 294 LYS A O 1
ATOM 2470 N N . ARG A 1 295 ? 4.051 -7.090 -0.996 1.00 93.69 295 ARG A N 1
ATOM 2471 C CA . ARG A 1 295 ? 5.075 -6.209 -0.431 1.00 93.69 295 ARG A CA 1
ATOM 2472 C C . ARG A 1 295 ? 6.426 -6.918 -0.429 1.00 93.69 295 ARG A C 1
ATOM 2474 O O . ARG A 1 295 ? 6.523 -8.083 -0.054 1.00 93.69 295 ARG A O 1
ATOM 2481 N N . TYR A 1 296 ? 7.462 -6.210 -0.860 1.00 92.50 296 TYR A N 1
ATOM 2482 C CA . TYR A 1 296 ? 8.842 -6.676 -0.833 1.00 92.50 296 TYR A CA 1
ATOM 2483 C C . TYR A 1 296 ? 9.694 -5.751 0.027 1.00 92.50 296 TYR A C 1
ATOM 2485 O O . TYR A 1 296 ? 9.667 -4.526 -0.127 1.00 92.50 296 TYR A O 1
ATOM 2493 N N . ASP A 1 297 ? 10.501 -6.377 0.874 1.00 90.94 297 ASP A N 1
ATOM 2494 C CA . ASP A 1 297 ? 11.401 -5.739 1.821 1.00 90.94 297 ASP A CA 1
ATOM 2495 C C . ASP A 1 297 ? 12.834 -6.244 1.609 1.00 90.94 297 ASP A C 1
ATOM 2497 O O . ASP A 1 297 ? 13.055 -7.370 1.161 1.00 90.94 297 ASP A O 1
ATOM 2501 N N . ALA A 1 298 ? 13.820 -5.412 1.949 1.00 89.50 298 ALA A N 1
ATOM 2502 C CA . ALA A 1 298 ? 15.222 -5.838 2.026 1.00 89.50 298 ALA A CA 1
ATOM 2503 C C . ALA A 1 298 ? 15.569 -6.520 3.366 1.00 89.50 298 ALA A C 1
ATOM 2505 O O . ALA A 1 298 ? 16.638 -7.115 3.491 1.00 89.50 298 ALA A O 1
ATOM 2506 N N . LEU A 1 299 ? 14.675 -6.401 4.351 1.00 89.75 299 LEU A N 1
ATOM 2507 C CA . LEU A 1 299 ? 14.851 -6.879 5.717 1.00 89.75 299 LEU A CA 1
ATOM 2508 C C . LEU A 1 299 ? 14.743 -8.399 5.836 1.00 89.75 299 LEU A C 1
ATOM 2510 O O . LEU A 1 299 ? 13.989 -9.047 5.109 1.00 89.75 299 LEU A O 1
ATOM 2514 N N . ASP A 1 300 ? 15.453 -8.950 6.821 1.00 90.62 300 ASP A N 1
ATOM 2515 C CA . ASP A 1 300 ? 15.323 -10.358 7.181 1.00 90.62 300 ASP A CA 1
ATOM 2516 C C . ASP A 1 300 ? 13.925 -10.664 7.745 1.00 90.62 300 ASP A C 1
ATOM 2518 O O . ASP A 1 300 ? 13.356 -9.895 8.527 1.00 90.62 300 ASP A O 1
ATOM 2522 N N . SER A 1 301 ? 13.386 -11.826 7.371 1.00 91.75 301 SER A N 1
ATOM 2523 C CA . SER A 1 301 ? 12.062 -12.285 7.802 1.00 91.75 301 SER A CA 1
ATOM 2524 C C . SER A 1 301 ? 11.892 -12.350 9.325 1.00 91.75 301 SER A C 1
ATOM 2526 O O . SER A 1 301 ? 10.803 -12.065 9.817 1.00 91.75 301 SER A O 1
ATOM 2528 N N . GLN A 1 302 ? 12.947 -12.655 10.086 1.00 95.50 302 GLN A N 1
ATOM 2529 C CA . GLN A 1 302 ? 12.893 -12.732 11.548 1.00 95.50 302 GLN A CA 1
ATOM 2530 C C . GLN A 1 302 ? 12.706 -11.350 12.179 1.00 95.50 302 GLN A C 1
ATOM 2532 O O . GLN A 1 302 ? 11.956 -11.212 13.145 1.00 95.50 302 GLN A O 1
ATOM 2537 N N . ILE A 1 303 ? 13.347 -10.317 11.618 1.00 94.69 303 ILE A N 1
ATOM 2538 C CA . ILE A 1 303 ? 13.168 -8.928 12.067 1.00 94.69 303 ILE A CA 1
ATOM 2539 C C . ILE A 1 303 ? 11.723 -8.502 11.817 1.00 94.69 303 ILE A C 1
ATOM 2541 O O . ILE A 1 303 ? 11.079 -7.951 12.705 1.00 94.69 303 ILE A O 1
ATOM 2545 N N . ILE A 1 304 ? 11.197 -8.817 10.630 1.00 94.44 304 ILE A N 1
ATOM 2546 C CA . ILE A 1 304 ? 9.813 -8.514 10.253 1.00 94.44 304 ILE A CA 1
ATOM 2547 C C . ILE A 1 304 ? 8.815 -9.202 11.191 1.00 94.44 304 ILE A C 1
ATOM 2549 O O . ILE A 1 304 ? 7.896 -8.546 11.673 1.00 94.44 304 ILE A O 1
ATOM 2553 N N . GLN A 1 305 ? 9.009 -10.490 11.476 1.00 96.25 305 GLN A N 1
ATOM 2554 C CA . GLN A 1 305 ? 8.141 -11.254 12.375 1.00 96.25 305 GLN A CA 1
ATOM 2555 C C . GLN A 1 305 ? 8.158 -10.694 13.797 1.00 96.25 305 GLN A C 1
ATOM 2557 O O . GLN A 1 305 ? 7.102 -10.530 14.402 1.00 96.25 305 GLN A O 1
ATOM 2562 N N . LYS A 1 306 ? 9.344 -10.358 14.318 1.00 97.31 306 LYS A N 1
ATOM 2563 C CA . LYS A 1 306 ? 9.484 -9.762 15.649 1.00 97.31 306 LYS A CA 1
ATOM 2564 C C . LYS A 1 306 ? 8.791 -8.401 15.734 1.00 97.31 306 LYS A C 1
ATOM 2566 O O . LYS A 1 306 ? 8.036 -8.162 16.671 1.00 97.31 306 LYS A O 1
ATOM 2571 N N . TYR A 1 307 ? 9.019 -7.540 14.743 1.00 97.50 307 TYR A N 1
ATOM 2572 C CA . TYR A 1 307 ? 8.341 -6.250 14.620 1.00 97.50 307 TYR A CA 1
ATOM 2573 C C . TYR A 1 307 ? 6.817 -6.409 14.623 1.00 97.50 307 TYR A C 1
ATOM 2575 O O . TYR A 1 307 ? 6.128 -5.737 15.388 1.00 97.50 307 TYR A O 1
ATOM 2583 N N . GLU A 1 308 ? 6.292 -7.299 13.778 1.00 97.56 308 GLU A N 1
ATOM 2584 C CA . GLU A 1 308 ? 4.852 -7.508 13.671 1.00 97.56 308 GLU A CA 1
ATOM 2585 C C . GLU A 1 308 ? 4.268 -8.047 14.977 1.00 97.56 308 GLU A C 1
ATOM 2587 O O . GLU A 1 308 ? 3.202 -7.600 15.390 1.00 97.56 308 GLU A O 1
ATOM 2592 N N . GLN A 1 309 ? 4.965 -8.972 15.640 1.00 98.44 309 GLN A N 1
ATOM 2593 C CA . GLN A 1 309 ? 4.530 -9.511 16.921 1.00 98.44 309 GLN A CA 1
ATOM 2594 C C . GLN A 1 309 ? 4.439 -8.413 17.988 1.00 98.44 309 GLN A C 1
ATOM 2596 O O . GLN A 1 309 ? 3.390 -8.272 18.612 1.00 98.44 309 GLN A O 1
ATOM 2601 N N . GLU A 1 310 ? 5.497 -7.619 18.173 1.00 98.62 310 GLU A N 1
ATOM 2602 C CA . GLU A 1 310 ? 5.508 -6.537 19.166 1.00 98.62 310 GLU A CA 1
ATOM 2603 C C . GLU A 1 310 ? 4.431 -5.485 18.866 1.00 98.62 310 GLU A C 1
ATOM 2605 O O . GLU A 1 310 ? 3.716 -5.048 19.769 1.00 98.62 310 GLU A O 1
ATOM 2610 N N . LEU A 1 311 ? 4.256 -5.114 17.592 1.00 98.69 311 LEU A N 1
ATOM 2611 C CA . LEU A 1 311 ? 3.205 -4.180 17.196 1.00 98.69 311 LEU A CA 1
ATOM 2612 C C . LEU A 1 311 ? 1.809 -4.768 17.442 1.00 98.69 311 LEU A C 1
ATOM 2614 O O . LEU A 1 311 ? 0.933 -4.073 17.944 1.00 98.69 311 LEU A O 1
ATOM 2618 N N . ARG A 1 312 ? 1.587 -6.047 17.128 1.00 98.69 312 ARG A N 1
ATOM 2619 C CA . ARG A 1 312 ? 0.306 -6.733 17.349 1.00 98.69 312 ARG A CA 1
ATOM 2620 C C . ARG A 1 312 ? -0.034 -6.829 18.836 1.00 98.69 312 ARG A C 1
ATOM 2622 O O . ARG A 1 312 ? -1.179 -6.587 19.206 1.00 98.69 312 ARG A O 1
ATOM 2629 N N . GLU A 1 313 ? 0.938 -7.150 19.687 1.00 98.69 313 GLU A N 1
ATOM 2630 C CA . GLU A 1 313 ? 0.773 -7.163 21.147 1.00 98.69 313 GLU A CA 1
ATOM 2631 C C . GLU A 1 313 ? 0.402 -5.774 21.682 1.00 98.69 313 GLU A C 1
ATOM 2633 O O . GLU A 1 313 ? -0.527 -5.658 22.482 1.00 98.69 313 GLU A O 1
ATOM 2638 N N . PHE A 1 314 ? 1.056 -4.722 21.181 1.00 98.81 314 PHE A N 1
ATOM 2639 C CA . PHE A 1 314 ? 0.700 -3.342 21.503 1.00 98.81 314 PHE A CA 1
ATOM 2640 C C . PHE A 1 314 ? -0.734 -3.003 21.073 1.00 98.81 314 PHE A C 1
ATOM 2642 O O . PHE A 1 314 ? -1.525 -2.549 21.896 1.00 98.81 314 PHE A O 1
ATOM 2649 N N . ILE A 1 315 ? -1.098 -3.281 19.814 1.00 98.69 315 ILE A N 1
ATOM 2650 C CA . ILE A 1 315 ? -2.439 -2.992 19.286 1.00 98.69 315 ILE A CA 1
ATOM 2651 C C . ILE A 1 315 ? -3.519 -3.733 20.081 1.00 98.69 315 ILE A C 1
ATOM 2653 O O . ILE A 1 315 ? -4.545 -3.130 20.377 1.00 98.69 315 ILE A O 1
ATOM 2657 N N . LYS A 1 316 ? -3.296 -4.992 20.483 1.00 98.38 316 LYS A N 1
ATOM 2658 C CA . LYS A 1 316 ? -4.219 -5.758 21.349 1.00 98.38 316 LYS A CA 1
ATOM 2659 C C . LYS A 1 316 ? -4.454 -5.111 22.712 1.00 98.38 316 LYS A C 1
ATOM 2661 O O . LYS A 1 316 ? -5.530 -5.279 23.277 1.00 98.38 316 LYS A O 1
ATOM 2666 N N . GLY A 1 317 ? -3.446 -4.423 23.243 1.00 98.25 317 GLY A N 1
ATOM 2667 C CA . GLY A 1 317 ? -3.495 -3.770 24.549 1.00 98.25 317 GLY A CA 1
ATOM 2668 C C . GLY A 1 317 ? -4.171 -2.398 24.557 1.00 98.25 317 GLY A C 1
ATOM 2669 O O . GLY A 1 317 ? -4.336 -1.835 25.638 1.00 98.25 317 GLY A O 1
ATOM 2670 N N . LEU A 1 318 ? -4.543 -1.851 23.395 1.00 98.50 318 LEU A N 1
ATOM 2671 C CA . LEU A 1 318 ? -5.212 -0.554 23.306 1.00 98.50 318 LEU A CA 1
ATOM 2672 C C . LEU A 1 318 ? -6.607 -0.599 23.939 1.00 98.50 318 LEU A C 1
ATOM 2674 O O . LEU A 1 318 ? -7.360 -1.553 23.744 1.00 98.50 318 LEU A O 1
ATOM 2678 N N . ASP A 1 319 ? -6.958 0.467 24.658 1.00 98.19 319 ASP A N 1
ATOM 2679 C CA . ASP A 1 319 ? -8.324 0.686 25.130 1.00 98.19 319 ASP A CA 1
ATOM 2680 C C . ASP A 1 319 ? -9.177 1.222 23.975 1.00 98.19 319 ASP A C 1
ATOM 2682 O O . ASP A 1 319 ? -8.801 2.191 23.308 1.00 98.19 319 ASP A O 1
ATOM 2686 N N . VAL A 1 320 ? -10.300 0.555 23.711 1.00 98.19 320 VAL A N 1
ATOM 2687 C CA . VAL A 1 320 ? -11.189 0.848 22.581 1.00 98.19 320 VAL A CA 1
ATOM 2688 C C . VAL A 1 320 ? -12.618 1.034 23.069 1.00 98.19 320 VAL A C 1
ATOM 2690 O O . VAL A 1 320 ? -13.094 0.335 23.969 1.00 98.19 320 VAL A O 1
ATOM 2693 N N . ASP A 1 321 ? -13.350 1.927 22.411 1.00 98.62 321 ASP A N 1
ATOM 2694 C CA . ASP A 1 321 ? -14.785 2.058 22.621 1.00 98.62 321 ASP A CA 1
ATOM 2695 C C . ASP A 1 321 ? -15.511 0.953 21.839 1.00 98.62 321 ASP A C 1
ATOM 2697 O O . ASP A 1 321 ? -15.595 0.969 20.608 1.00 98.62 321 ASP A O 1
ATOM 2701 N N . LYS A 1 322 ? -16.034 -0.038 22.565 1.00 98.19 322 LYS A N 1
ATOM 2702 C CA . LYS A 1 322 ? -16.664 -1.228 21.976 1.00 98.19 322 LYS A CA 1
ATOM 2703 C C . LYS A 1 322 ? -17.868 -0.901 21.096 1.00 98.19 322 LYS A C 1
ATOM 2705 O O . LYS A 1 322 ? -18.075 -1.586 20.098 1.00 98.19 322 LYS A O 1
ATOM 2710 N N . GLU A 1 323 ? -18.662 0.108 21.452 1.00 98.31 323 GLU A N 1
ATOM 2711 C CA . GLU A 1 323 ? -19.836 0.488 20.659 1.00 98.31 323 GLU A CA 1
ATOM 2712 C C . GLU A 1 323 ? -19.394 1.087 19.324 1.00 98.31 323 GLU A C 1
ATOM 2714 O O . GLU A 1 323 ? -19.895 0.696 18.268 1.00 98.31 323 GLU A O 1
ATOM 2719 N N . LYS A 1 324 ? -18.373 1.950 19.357 1.00 98.56 324 LYS A N 1
ATOM 2720 C CA . LYS A 1 324 ? -17.773 2.522 18.149 1.00 98.56 324 LYS A CA 1
ATOM 2721 C C . LYS A 1 324 ? -17.109 1.481 17.256 1.00 98.56 324 LYS A C 1
ATOM 2723 O O . LYS A 1 324 ? -17.241 1.558 16.040 1.00 98.56 324 LYS A O 1
ATOM 2728 N N . VAL A 1 325 ? -16.427 0.492 17.836 1.00 98.44 325 VAL A N 1
ATOM 2729 C CA . VAL A 1 325 ? -15.840 -0.626 17.080 1.00 98.44 325 VAL A CA 1
ATOM 2730 C C . VAL A 1 325 ? -16.924 -1.397 16.318 1.00 98.44 325 VAL A C 1
ATOM 2732 O O . VAL A 1 325 ? -16.752 -1.677 15.132 1.00 98.44 325 VAL A O 1
ATOM 2735 N N . ILE A 1 326 ? -18.051 -1.704 16.971 1.00 97.88 326 ILE A N 1
ATOM 2736 C CA . ILE A 1 326 ? -19.187 -2.391 16.336 1.00 97.88 326 ILE A CA 1
ATOM 2737 C C . ILE A 1 326 ? -19.775 -1.532 15.214 1.00 97.88 326 ILE A C 1
ATOM 2739 O O . ILE A 1 326 ? -19.989 -2.039 14.113 1.00 97.88 326 ILE A O 1
ATOM 2743 N N . GLN A 1 327 ? -19.996 -0.240 15.469 1.00 97.94 327 GLN A N 1
ATOM 2744 C CA . GLN A 1 327 ? -20.523 0.685 14.467 1.00 97.94 327 GLN A CA 1
ATOM 2745 C C . GLN A 1 327 ? -19.596 0.772 13.248 1.00 97.94 327 GLN A C 1
ATOM 2747 O O . GLN A 1 327 ? -20.042 0.588 12.118 1.00 97.94 327 GLN A O 1
ATOM 2752 N N . TYR A 1 328 ? -18.299 0.985 13.468 1.00 98.00 328 TYR A N 1
ATOM 2753 C CA . TYR A 1 328 ? -17.319 1.080 12.392 1.00 98.00 328 TYR A CA 1
ATOM 2754 C C . TYR A 1 328 ? -17.243 -0.214 11.572 1.00 98.00 328 TYR A C 1
ATOM 2756 O O . TYR A 1 328 ? -17.201 -0.167 10.345 1.00 98.00 328 TYR A O 1
ATOM 2764 N N . ARG A 1 329 ? -17.307 -1.386 12.221 1.00 96.94 329 ARG A N 1
ATOM 2765 C CA . ARG A 1 329 ? -17.386 -2.677 11.520 1.00 96.94 329 ARG A CA 1
ATOM 2766 C C . ARG A 1 329 ? -18.604 -2.751 10.595 1.00 96.94 329 ARG A C 1
ATOM 2768 O O . ARG A 1 329 ? -18.468 -3.152 9.441 1.00 96.94 329 ARG A O 1
ATOM 2775 N N . GLN A 1 330 ? -19.779 -2.361 11.089 1.00 95.62 330 GLN A N 1
ATOM 2776 C CA . GLN A 1 330 ? -21.023 -2.363 10.309 1.00 95.62 330 GLN A CA 1
ATOM 2777 C C . GLN A 1 330 ? -20.962 -1.384 9.132 1.00 95.62 330 GLN A C 1
ATOM 2779 O O . GLN A 1 330 ? -21.404 -1.710 8.029 1.00 95.62 330 GLN A O 1
ATOM 2784 N N . GLU A 1 331 ? -20.381 -0.202 9.342 1.00 95.25 331 GLU A N 1
ATOM 2785 C CA . GLU A 1 331 ? -20.147 0.779 8.282 1.00 95.25 331 GLU A CA 1
ATOM 2786 C C . GLU A 1 331 ? -19.230 0.208 7.192 1.00 95.25 331 GLU A C 1
ATOM 2788 O O . GLU A 1 331 ? -19.559 0.304 6.009 1.00 95.25 331 GLU A O 1
ATOM 2793 N N . LEU A 1 332 ? -18.129 -0.453 7.568 1.00 95.25 332 LEU A N 1
ATOM 2794 C CA . LEU A 1 332 ? -17.227 -1.095 6.611 1.00 95.25 332 LEU A CA 1
ATOM 2795 C C . LEU A 1 332 ? -17.934 -2.177 5.787 1.00 95.25 332 LEU A C 1
ATOM 2797 O O . LEU A 1 332 ? -17.841 -2.147 4.562 1.00 95.25 332 LEU A O 1
ATOM 2801 N N . PHE A 1 333 ? -18.688 -3.084 6.415 1.00 93.56 333 PHE A N 1
ATOM 2802 C CA . PHE A 1 333 ? -19.439 -4.113 5.680 1.00 93.56 333 PHE A CA 1
ATOM 2803 C C . PHE A 1 333 ? -20.515 -3.529 4.770 1.00 93.56 333 PHE A C 1
ATOM 2805 O O . PHE A 1 333 ? -20.683 -4.001 3.645 1.00 93.56 333 PHE A O 1
ATOM 2812 N N . THR A 1 334 ? -21.168 -2.447 5.198 1.00 92.19 334 THR A N 1
ATOM 2813 C CA . THR A 1 334 ? -22.129 -1.722 4.360 1.00 92.19 334 THR A CA 1
ATOM 2814 C C . THR A 1 334 ? -21.449 -1.156 3.115 1.00 92.19 334 THR A C 1
ATOM 2816 O O . THR A 1 334 ? -21.934 -1.348 2.003 1.00 92.19 334 THR A O 1
ATOM 2819 N N . VAL A 1 335 ? -20.306 -0.482 3.273 1.00 90.00 335 VAL A N 1
ATOM 2820 C CA . VAL A 1 335 ? -19.592 0.152 2.153 1.00 90.00 335 VAL A CA 1
ATOM 2821 C C . VAL A 1 335 ? -18.911 -0.874 1.240 1.00 90.00 335 VAL A C 1
ATOM 2823 O O . VAL A 1 335 ? -18.729 -0.622 0.048 1.00 90.00 335 VAL A O 1
ATOM 2826 N N . TRP A 1 336 ? -18.531 -2.028 1.780 1.00 89.69 336 TRP A N 1
ATOM 2827 C CA . TRP A 1 336 ? -17.956 -3.134 1.017 1.00 89.69 336 TRP A CA 1
ATOM 2828 C C . TRP A 1 336 ? -18.998 -4.040 0.364 1.00 89.69 336 TRP A C 1
ATOM 2830 O O . TRP A 1 336 ? -18.607 -4.906 -0.417 1.00 89.69 336 TRP A O 1
ATOM 2840 N N . GLU A 1 337 ? -20.286 -3.834 0.659 1.00 84.69 337 GLU A N 1
ATOM 2841 C CA . GLU A 1 337 ? -21.405 -4.661 0.189 1.00 84.69 337 GLU A CA 1
ATOM 2842 C C . GLU A 1 337 ? -21.218 -6.154 0.511 1.00 84.69 337 GLU A C 1
ATOM 2844 O O . GLU A 1 337 ? -21.634 -7.034 -0.244 1.00 84.69 337 GLU A O 1
ATOM 2849 N N . VAL A 1 338 ? -20.568 -6.446 1.639 1.00 73.19 338 VAL A N 1
ATOM 2850 C CA . VAL A 1 338 ? -20.331 -7.814 2.108 1.00 73.19 338 VAL A CA 1
ATOM 2851 C C . VAL A 1 338 ? -21.496 -8.202 3.012 1.00 73.19 338 VAL A C 1
ATOM 2853 O O . VAL A 1 338 ? -21.782 -7.512 3.987 1.00 73.19 338 VAL A O 1
ATOM 2856 N N . SER A 1 339 ? -22.189 -9.295 2.687 1.00 60.66 339 SER A N 1
ATOM 2857 C CA . SER A 1 339 ? -23.197 -9.874 3.584 1.00 60.66 339 SER A CA 1
ATOM 2858 C C . SER A 1 339 ? -22.522 -10.475 4.817 1.00 60.66 339 SER A C 1
ATOM 2860 O O . SER A 1 339 ? -21.462 -11.080 4.665 1.00 60.66 339 SER A O 1
ATOM 2862 N N . ASP A 1 340 ? -23.161 -10.425 5.990 1.00 54.47 340 ASP A N 1
ATOM 2863 C CA . ASP A 1 340 ? -22.611 -10.992 7.238 1.00 54.47 340 ASP A CA 1
ATOM 2864 C C . ASP A 1 340 ? -22.160 -12.465 7.090 1.00 54.47 340 ASP A C 1
ATOM 2866 O O . ASP A 1 340 ? -21.146 -12.857 7.654 1.00 54.47 340 ASP A O 1
ATOM 2870 N N . GLU A 1 341 ? -22.824 -13.258 6.238 1.00 53.31 341 GLU A N 1
ATOM 2871 C CA . GLU A 1 341 ? -22.463 -14.660 5.943 1.00 53.31 341 GLU A CA 1
ATOM 2872 C C . GLU A 1 341 ? -21.123 -14.845 5.198 1.00 53.31 341 GLU A C 1
ATOM 2874 O O . GLU A 1 341 ? -20.586 -15.946 5.163 1.00 53.31 341 GLU A O 1
ATOM 2879 N N . GLN A 1 342 ? -20.591 -13.795 4.566 1.00 53.09 342 GLN A N 1
ATOM 2880 C CA . GLN A 1 342 ? -19.289 -13.809 3.877 1.00 53.09 342 GLN A CA 1
ATOM 2881 C C . GLN A 1 342 ? -18.157 -13.246 4.751 1.00 53.09 342 GLN A C 1
ATOM 2883 O O . GLN A 1 342 ? -16.999 -13.256 4.329 1.00 53.09 342 GLN A O 1
ATOM 2888 N N . ALA A 1 343 ? -18.501 -12.706 5.923 1.00 52.41 343 ALA A N 1
ATOM 2889 C CA . ALA A 1 343 ? -17.578 -12.074 6.858 1.00 52.41 343 ALA A CA 1
ATOM 2890 C C . ALA A 1 343 ? -17.119 -13.006 7.997 1.00 52.41 343 ALA A C 1
ATOM 2892 O O . ALA A 1 343 ? -16.197 -12.639 8.733 1.00 52.41 343 ALA A O 1
ATOM 2893 N N . GLU A 1 344 ? -17.764 -14.167 8.142 1.00 47.34 344 GLU A N 1
ATOM 2894 C CA . GLU A 1 344 ? -17.345 -15.299 8.985 1.00 47.34 344 GLU A CA 1
ATOM 2895 C C . GLU A 1 344 ? -16.412 -16.242 8.214 1.00 47.34 344 GLU A C 1
ATOM 2897 O O . GLU A 1 344 ? -15.431 -16.720 8.835 1.00 47.34 344 GLU A O 1
#

pLDDT: mean 78.63, std 20.01, range [28.16, 98.81]

Foldseek 3Di:
DDDDDDDDPDPQDPVNVVVVVVVVCVVPDPDDPVVVVVPDDPPPPPQDDADQLQRLVCVVQPPVRLQVLLVVVVFHCPCVVVQVVCSVVCDQQWAFKAAAALLQVLLQLLLQLCCCQVLVFDFDPQDTANARFPDPCFAPVNVVVVVPDDPDPDDPVFKDKGFSYQSQPSNPCQRHNSNCQRVSDHNDDDPSLVRCPVVCVLFVFPSVCSVVSSVLSCVLGVVFGTKMKIKGACVVVPPPDDGFCFPPPPVPPDDPDPVSVVSSDPDSPDRDSIGMGGRHNQERRQSPHRMGMDMDTPDDPVSVVVSSVVSSVSSNPIDTDSVSSNVVSVSSCVSNVPDPVNRD

Secondary structure (DSSP, 8-state):
-------------HHHHHHHHHHHHHHHS---HHHHHHTSPP-----PPP--HHHHHHHHH-HHHHHHHHHHTT--GGGHHHHHHHGGG--TTEEEEEEE-HHHHHHHHHHHHHHHHTS-----TT---SS-TT-GGG-HHHHHHHHHS-TT---TTTEEEEBSSTTTTTT-TTT-HHHHHHHT--SS---HHHHHHHHHHHHT--TTHHHHHHHHHHHHHTTS--EEEEEEE-GGG-TTSPPP---GGGSTT--S--HHHHHT--S-----S-EEEE--TTTTT-TTSSEEEEEE-SS-HHHHHHHHHHHHHHHHTS---HHHHHHHHHHHHHHHT--GGGT-